Protein AF-A0A392MAH6-F1 (afdb_monomer_lite)

Organism: NCBI:txid97028

Structure (mmCIF, N/CA/C/O backbone):
data_AF-A0A392MAH6-F1
#
_entry.id   AF-A0A392MAH6-F1
#
loop_
_atom_site.group_PDB
_atom_site.id
_atom_site.type_symbol
_atom_site.label_atom_id
_atom_site.label_alt_id
_atom_site.label_comp_id
_atom_site.label_asym_id
_atom_site.label_entity_id
_atom_site.label_seq_id
_atom_site.pdbx_PDB_ins_code
_atom_site.Cartn_x
_atom_site.Cartn_y
_atom_site.Cartn_z
_atom_site.occupancy
_atom_site.B_iso_or_equiv
_atom_site.auth_seq_id
_atom_site.auth_comp_id
_atom_site.auth_asym_id
_atom_site.auth_atom_id
_atom_site.pdbx_PDB_model_num
ATOM 1 N N . MET A 1 1 ? 13.964 12.219 -2.377 1.00 63.81 1 MET A N 1
ATOM 2 C CA . MET A 1 1 ? 13.001 13.227 -1.872 1.00 63.81 1 MET A CA 1
ATOM 3 C C . MET A 1 1 ? 11.720 13.272 -2.703 1.00 63.81 1 MET A C 1
ATOM 5 O O . MET A 1 1 ? 10.674 13.044 -2.116 1.00 63.81 1 MET A O 1
ATOM 9 N N . GLY A 1 2 ? 11.777 13.454 -4.035 1.00 80.94 2 GLY A N 1
ATOM 10 C CA . GLY A 1 2 ? 10.576 13.506 -4.897 1.00 80.94 2 GLY A CA 1
ATOM 11 C C . GLY A 1 2 ? 9.591 12.342 -4.707 1.00 80.94 2 GLY A C 1
ATOM 12 O O . GLY A 1 2 ? 8.434 12.576 -4.390 1.00 80.94 2 GLY A O 1
ATOM 13 N N . ASN A 1 3 ? 10.062 11.089 -4.767 1.00 84.75 3 ASN A N 1
ATOM 14 C CA . ASN A 1 3 ? 9.195 9.911 -4.584 1.00 84.75 3 ASN A CA 1
ATOM 15 C C . ASN A 1 3 ? 8.489 9.866 -3.217 1.00 84.75 3 ASN A C 1
ATOM 17 O O . ASN A 1 3 ? 7.319 9.503 -3.152 1.00 84.75 3 ASN A O 1
ATOM 21 N N . ALA A 1 4 ? 9.186 10.238 -2.138 1.00 91.25 4 ALA A N 1
ATOM 22 C CA . ALA A 1 4 ? 8.624 10.237 -0.788 1.00 91.25 4 ALA A CA 1
ATOM 23 C C . ALA A 1 4 ? 7.526 11.297 -0.636 1.00 91.25 4 ALA A C 1
ATOM 25 O O . ALA A 1 4 ? 6.449 11.000 -0.126 1.00 91.25 4 ALA A O 1
ATOM 26 N N . ALA A 1 5 ? 7.786 12.510 -1.136 1.00 93.62 5 ALA A N 1
ATOM 27 C CA . ALA A 1 5 ? 6.816 13.596 -1.125 1.00 93.62 5 ALA A CA 1
ATOM 28 C C . ALA A 1 5 ? 5.584 13.248 -1.968 1.00 93.62 5 ALA A C 1
ATOM 30 O O . ALA A 1 5 ? 4.469 13.321 -1.464 1.00 93.62 5 ALA A O 1
ATOM 31 N N . CYS A 1 6 ? 5.770 12.793 -3.213 1.00 92.69 6 CYS A N 1
ATOM 32 C CA . CYS A 1 6 ? 4.658 12.407 -4.079 1.00 92.69 6 CYS A CA 1
ATOM 33 C C . CYS A 1 6 ? 3.799 11.307 -3.447 1.00 92.69 6 CYS A C 1
ATOM 35 O O . CYS A 1 6 ? 2.581 11.443 -3.417 1.00 92.69 6 CYS A O 1
ATOM 37 N N . ALA A 1 7 ? 4.408 10.248 -2.908 1.00 92.69 7 ALA A N 1
ATOM 38 C CA . ALA A 1 7 ? 3.664 9.150 -2.300 1.00 92.69 7 ALA A CA 1
ATOM 39 C C . ALA A 1 7 ? 2.887 9.589 -1.050 1.00 92.69 7 ALA A C 1
ATOM 41 O O . ALA A 1 7 ? 1.685 9.344 -0.967 1.00 92.69 7 ALA A O 1
ATOM 42 N N . GLY A 1 8 ? 3.541 10.274 -0.106 1.00 94.56 8 GLY A N 1
ATOM 43 C CA . GLY A 1 8 ? 2.887 10.715 1.127 1.00 94.56 8 GLY A CA 1
ATOM 44 C C . GLY A 1 8 ? 1.789 11.752 0.893 1.00 94.56 8 GLY A C 1
ATOM 45 O O . GLY A 1 8 ? 0.692 11.614 1.432 1.00 94.56 8 GLY A O 1
ATOM 46 N N . LEU A 1 9 ? 2.041 12.745 0.029 1.00 96.12 9 LEU A N 1
ATOM 47 C CA . LEU A 1 9 ? 1.034 13.745 -0.341 1.00 96.12 9 LEU A CA 1
ATOM 48 C C . LEU A 1 9 ? -0.147 13.109 -1.084 1.00 96.12 9 LEU A C 1
ATOM 50 O O . LEU A 1 9 ? -1.290 13.450 -0.803 1.00 96.12 9 LEU A O 1
ATOM 54 N N . THR A 1 10 ? 0.107 12.152 -1.985 1.00 95.00 10 THR A N 1
ATOM 55 C CA . THR A 1 10 ? -0.970 11.435 -2.688 1.00 95.00 10 THR A CA 1
ATOM 56 C C . THR A 1 10 ? -1.849 10.674 -1.703 1.00 95.00 10 THR A C 1
ATOM 58 O O . THR A 1 10 ? -3.067 10.803 -1.760 1.00 95.00 10 THR A O 1
ATOM 61 N 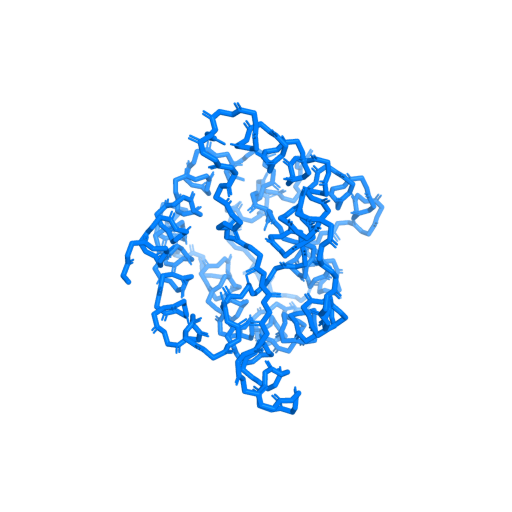N . VAL A 1 11 ? -1.256 9.923 -0.769 1.00 93.69 11 VAL A N 1
ATOM 62 C CA . VAL A 1 11 ? -2.024 9.194 0.253 1.00 93.69 11 VAL A CA 1
ATOM 63 C C . VAL A 1 11 ? -2.865 10.156 1.091 1.00 93.69 11 VAL A C 1
ATOM 65 O O . VAL A 1 11 ? -4.060 9.923 1.249 1.00 93.69 11 VAL A O 1
ATOM 68 N N . MET A 1 12 ? -2.281 11.268 1.550 1.00 93.44 12 MET A N 1
ATOM 69 C CA . MET A 1 12 ? -3.019 12.303 2.278 1.00 93.44 12 MET A CA 1
ATOM 70 C C . MET A 1 12 ? -4.209 12.827 1.469 1.00 93.44 12 MET A C 1
ATOM 72 O O . MET A 1 12 ? -5.329 12.829 1.970 1.00 93.44 12 MET A O 1
ATOM 76 N N . PHE A 1 13 ? -3.999 13.238 0.215 1.00 93.62 13 PHE A N 1
ATOM 77 C CA . PHE A 1 13 ? -5.071 13.800 -0.608 1.00 93.62 13 PHE A CA 1
ATOM 78 C C . PHE A 1 13 ? -6.186 12.798 -0.889 1.00 93.62 13 PHE A C 1
ATOM 80 O O . PHE A 1 13 ? -7.355 13.171 -0.826 1.00 93.62 13 PHE A O 1
ATOM 87 N N . ILE 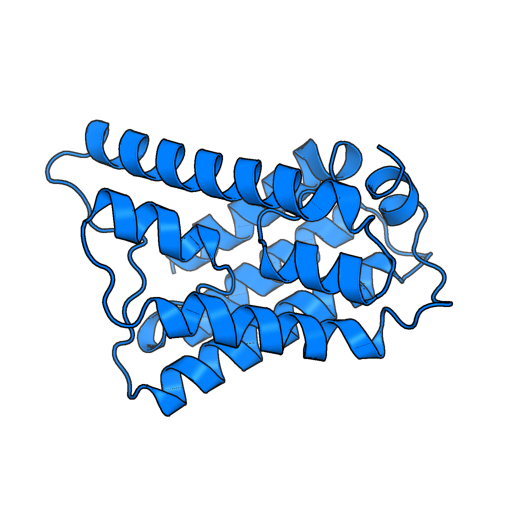A 1 14 ? -5.860 11.530 -1.152 1.00 91.81 14 ILE A N 1
ATOM 88 C CA . ILE A 1 14 ? -6.885 10.512 -1.391 1.00 91.81 14 ILE A CA 1
ATOM 89 C C . ILE A 1 14 ? -7.679 10.223 -0.112 1.00 91.81 14 ILE A C 1
ATOM 91 O O . ILE A 1 14 ? -8.904 10.161 -0.180 1.00 91.81 14 ILE A O 1
ATOM 95 N N . ILE A 1 15 ? -7.032 10.120 1.054 1.00 88.88 15 ILE A N 1
ATOM 96 C CA . ILE A 1 15 ? -7.748 9.931 2.327 1.00 88.88 15 ILE A CA 1
ATOM 97 C C . ILE A 1 15 ? -8.671 11.122 2.607 1.00 88.88 15 ILE A C 1
ATOM 99 O O . ILE A 1 15 ? -9.841 10.922 2.921 1.00 88.88 15 ILE A O 1
ATOM 103 N N . LEU A 1 16 ? -8.186 12.353 2.435 1.00 88.88 16 LEU A N 1
ATOM 104 C CA . LEU A 1 16 ? -9.002 13.555 2.632 1.00 88.88 16 LEU A CA 1
ATOM 105 C C . LEU A 1 16 ? -10.167 13.651 1.635 1.00 88.88 16 LEU A C 1
ATOM 107 O O . LEU A 1 16 ? -11.221 14.175 1.976 1.00 88.88 16 LEU A O 1
ATOM 111 N N . SER A 1 17 ? -9.997 13.129 0.417 1.00 89.19 17 SER A N 1
ATOM 112 C CA . SER A 1 17 ? -11.005 13.239 -0.646 1.00 89.19 17 SER A CA 1
ATOM 113 C C . SER A 1 17 ? -12.064 12.140 -0.594 1.00 89.19 17 SER A C 1
ATOM 115 O O . SER A 1 17 ? -13.245 12.431 -0.730 1.00 89.19 17 SER A O 1
ATOM 117 N N . ILE A 1 18 ? -11.658 10.876 -0.436 1.00 86.75 18 ILE A N 1
ATOM 118 C CA . ILE A 1 18 ? -12.550 9.705 -0.557 1.00 86.75 18 ILE A CA 1
ATOM 119 C C . ILE A 1 18 ? -12.517 8.784 0.668 1.00 86.75 18 ILE A C 1
ATOM 121 O O . ILE A 1 18 ? -13.092 7.693 0.632 1.00 86.75 18 ILE A O 1
ATOM 125 N N . GLY A 1 19 ? -11.860 9.206 1.755 1.00 84.31 19 GLY A N 1
ATOM 126 C CA . GLY A 1 19 ? -11.851 8.479 3.024 1.00 84.31 19 GLY A CA 1
ATOM 127 C C . GLY A 1 19 ? -13.266 8.213 3.523 1.00 84.31 19 GLY A C 1
ATOM 128 O O . GLY A 1 19 ? -13.599 7.067 3.772 1.00 84.31 19 GLY A O 1
ATOM 129 N N . HIS A 1 20 ? -14.133 9.225 3.520 1.00 79.88 20 HIS A N 1
ATOM 130 C CA . HIS A 1 20 ? -15.538 9.108 3.933 1.00 79.88 20 HIS A CA 1
ATOM 131 C C . HIS A 1 20 ? -16.411 8.200 3.041 1.00 79.88 20 HIS A C 1
ATOM 133 O O . HIS A 1 20 ? -17.532 7.895 3.418 1.00 79.88 20 HIS A O 1
ATOM 139 N N . ILE A 1 21 ? -15.936 7.808 1.850 1.00 85.50 21 ILE A N 1
ATOM 140 C CA . ILE A 1 21 ? -16.698 6.966 0.907 1.00 85.50 21 ILE A CA 1
ATOM 141 C C . ILE A 1 21 ? -16.376 5.481 1.097 1.00 85.50 21 ILE A C 1
ATOM 143 O O . ILE A 1 21 ? -17.213 4.633 0.829 1.00 85.50 21 ILE A O 1
ATOM 147 N N . SER A 1 22 ? -15.128 5.153 1.442 1.00 83.38 22 SER A N 1
ATOM 148 C CA . SER A 1 22 ? -14.631 3.767 1.361 1.00 83.38 22 SER A CA 1
ATOM 149 C C . SER A 1 22 ? -13.632 3.383 2.447 1.00 83.38 22 SER A C 1
ATOM 151 O O . SER A 1 22 ? -13.068 2.291 2.399 1.00 83.38 22 SER A O 1
ATOM 153 N N . GLY A 1 23 ? -13.261 4.314 3.323 1.00 83.25 23 GLY A N 1
ATOM 154 C CA . GLY A 1 23 ? -12.099 4.188 4.201 1.00 83.25 23 GLY A CA 1
ATOM 155 C C . GLY A 1 23 ? -10.758 4.459 3.562 1.00 83.25 23 GLY A C 1
ATOM 156 O O . GLY A 1 23 ? -9.765 4.555 4.279 1.00 83.25 23 GLY A O 1
ATOM 157 N N . ALA A 1 24 ? -10.710 4.575 2.232 1.00 88.62 24 ALA A N 1
ATOM 158 C CA . ALA A 1 24 ? -9.485 4.793 1.476 1.00 88.62 24 ALA A CA 1
ATOM 159 C C . ALA A 1 24 ? -8.335 3.871 1.936 1.00 88.62 24 ALA A C 1
ATOM 161 O O . ALA A 1 24 ? -7.203 4.327 2.106 1.00 88.62 24 ALA A O 1
ATOM 162 N N . HIS A 1 25 ? -8.599 2.563 2.115 1.00 92.19 25 HIS A N 1
ATOM 163 C CA . HIS A 1 25 ? -7.559 1.633 2.578 1.00 92.19 25 HIS A CA 1
ATOM 164 C C . HIS A 1 25 ? -6.367 1.611 1.618 1.00 92.19 25 HIS A C 1
ATOM 166 O O . HIS A 1 25 ? -5.222 1.555 2.059 1.00 92.19 25 HIS A O 1
ATOM 172 N N . LEU A 1 26 ? -6.645 1.624 0.303 1.00 91.12 26 LEU A N 1
ATOM 173 C CA . LEU A 1 26 ? -5.667 1.697 -0.801 1.00 91.12 26 LEU A CA 1
ATOM 174 C C . LEU A 1 26 ? -4.509 0.679 -0.723 1.00 91.12 26 LEU A C 1
ATOM 176 O O . LEU A 1 26 ? -3.501 0.820 -1.414 1.00 91.12 26 LEU A O 1
ATOM 180 N N . ASN A 1 27 ? -4.631 -0.335 0.129 1.00 96.94 27 ASN A N 1
ATOM 181 C CA . ASN A 1 27 ? -3.568 -1.236 0.538 1.00 96.94 27 ASN A CA 1
ATOM 182 C C . ASN A 1 27 ? -4.189 -2.543 1.077 1.00 96.94 27 ASN A C 1
ATOM 184 O O . ASN A 1 27 ? -4.921 -2.508 2.079 1.00 96.94 27 ASN A O 1
ATOM 188 N N . PRO A 1 28 ? -3.885 -3.704 0.464 1.00 98.00 28 PRO A N 1
ATOM 189 C CA . PRO A 1 28 ? -4.381 -4.991 0.934 1.00 98.00 28 PRO A CA 1
ATOM 190 C C . PRO A 1 28 ? -3.956 -5.318 2.359 1.00 98.00 28 PRO A C 1
ATOM 192 O O . PRO A 1 28 ? -4.757 -5.855 3.111 1.00 98.00 28 PRO A O 1
ATOM 195 N N . SER A 1 29 ? -2.734 -4.958 2.763 1.00 97.94 29 SER A N 1
ATOM 196 C CA . SER A 1 29 ? -2.247 -5.201 4.125 1.00 97.94 29 SER A CA 1
ATOM 197 C C . SER A 1 29 ? -3.068 -4.436 5.161 1.00 97.94 29 SER A C 1
ATOM 199 O O . SER A 1 29 ? -3.390 -4.994 6.205 1.00 97.94 29 SER A O 1
ATOM 201 N N . LEU A 1 30 ? -3.468 -3.194 4.848 1.00 95.44 30 LEU A N 1
ATOM 202 C CA . LEU A 1 30 ? -4.414 -2.424 5.666 1.00 95.44 30 LEU A CA 1
ATOM 203 C C . LEU A 1 30 ? -5.759 -3.144 5.731 1.00 95.44 30 LEU A C 1
ATOM 205 O O . LEU A 1 30 ? -6.254 -3.443 6.807 1.00 95.44 30 LEU A O 1
ATOM 209 N N . THR A 1 31 ? -6.311 -3.478 4.564 1.00 95.81 31 THR A N 1
ATOM 210 C CA . THR A 1 31 ? -7.641 -4.094 4.436 1.00 95.81 31 THR A CA 1
ATOM 211 C C . THR A 1 31 ? -7.728 -5.400 5.231 1.00 95.81 31 THR A C 1
ATOM 213 O O . THR A 1 31 ? -8.690 -5.627 5.962 1.00 95.81 31 THR A O 1
ATOM 216 N N . ILE A 1 32 ? -6.690 -6.235 5.138 1.00 96.81 32 ILE A N 1
ATOM 217 C CA . ILE A 1 32 ? -6.564 -7.490 5.883 1.00 96.81 32 ILE A CA 1
ATOM 218 C C . ILE A 1 32 ? -6.434 -7.224 7.383 1.00 96.81 32 ILE A C 1
ATOM 220 O O . ILE A 1 32 ? -7.081 -7.913 8.165 1.00 96.81 32 ILE A O 1
ATOM 224 N N . ALA A 1 33 ? -5.629 -6.242 7.802 1.00 94.31 33 ALA A N 1
ATOM 225 C CA . ALA A 1 33 ? -5.474 -5.922 9.217 1.00 94.31 33 ALA A CA 1
ATOM 226 C C . ALA A 1 33 ? -6.793 -5.435 9.837 1.00 94.31 33 ALA A C 1
ATOM 228 O O . ALA A 1 33 ? -7.221 -5.976 10.855 1.00 94.31 33 ALA A O 1
ATOM 229 N N . PHE A 1 34 ? -7.495 -4.506 9.186 1.00 91.62 34 PHE A N 1
ATOM 230 C CA . PHE A 1 34 ? -8.815 -4.053 9.631 1.00 91.62 34 PHE A CA 1
ATOM 231 C C . PHE A 1 34 ? -9.817 -5.214 9.724 1.00 91.62 34 PHE A C 1
ATOM 233 O O . PHE A 1 34 ? -10.528 -5.331 10.723 1.00 91.62 34 PHE A O 1
ATOM 240 N N . ALA A 1 35 ? -9.824 -6.129 8.750 1.00 93.06 35 ALA A N 1
ATOM 241 C CA . ALA A 1 35 ? -10.691 -7.305 8.797 1.00 93.06 35 ALA A CA 1
ATOM 242 C C . ALA A 1 35 ? -10.314 -8.292 9.917 1.00 93.06 35 ALA A C 1
ATOM 244 O O . ALA A 1 35 ? -11.186 -8.807 10.622 1.00 93.06 35 ALA A O 1
ATOM 245 N N . ALA A 1 36 ? -9.017 -8.526 10.137 1.00 93.69 36 ALA A N 1
ATOM 246 C CA . ALA A 1 36 ? -8.512 -9.400 11.197 1.00 93.69 36 ALA A CA 1
ATOM 247 C C . ALA A 1 36 ? -8.917 -8.922 12.596 1.00 93.69 36 ALA A C 1
ATOM 249 O O . ALA A 1 36 ? -9.241 -9.743 13.455 1.00 93.69 36 ALA A O 1
ATOM 250 N N . PHE A 1 37 ? -8.980 -7.606 12.795 1.00 89.56 37 PHE A N 1
ATOM 251 C CA . PHE A 1 37 ? -9.416 -6.987 14.044 1.00 89.56 37 PHE A CA 1
ATOM 252 C C . PHE A 1 37 ? -10.917 -6.650 14.086 1.00 89.56 37 PHE A C 1
ATOM 254 O O . PHE A 1 37 ? -11.366 -5.984 15.009 1.00 89.56 37 PHE A O 1
ATOM 261 N N . ARG A 1 38 ? -11.716 -7.173 13.140 1.00 87.62 38 ARG A N 1
ATOM 262 C CA . ARG A 1 38 ? -13.187 -7.014 13.060 1.00 87.62 38 ARG A CA 1
ATOM 263 C C . ARG A 1 38 ? -13.678 -5.583 12.824 1.00 87.62 38 ARG A C 1
ATOM 265 O O . ARG A 1 38 ? -14.844 -5.289 13.058 1.00 87.62 38 ARG A O 1
ATOM 272 N N . HIS A 1 39 ? -12.817 -4.737 12.279 1.00 84.69 39 HIS A N 1
ATOM 273 C CA . HIS A 1 39 ? -13.147 -3.389 11.827 1.00 84.69 39 HIS A CA 1
ATO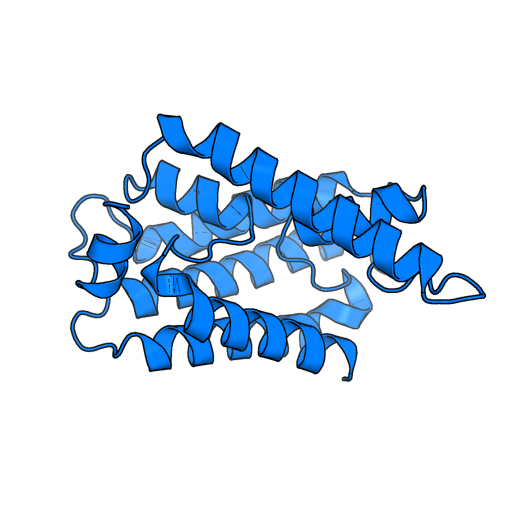M 274 C C . HIS A 1 39 ? -13.347 -3.322 10.304 1.00 84.69 39 HIS A C 1
ATOM 276 O O . HIS A 1 39 ? -13.350 -2.242 9.741 1.00 84.69 39 HIS A O 1
ATOM 282 N N . PHE A 1 40 ? -13.475 -4.456 9.608 1.00 88.88 40 PHE A N 1
ATOM 283 C CA . PHE A 1 40 ? -13.912 -4.502 8.210 1.00 88.88 40 PHE A CA 1
ATOM 284 C C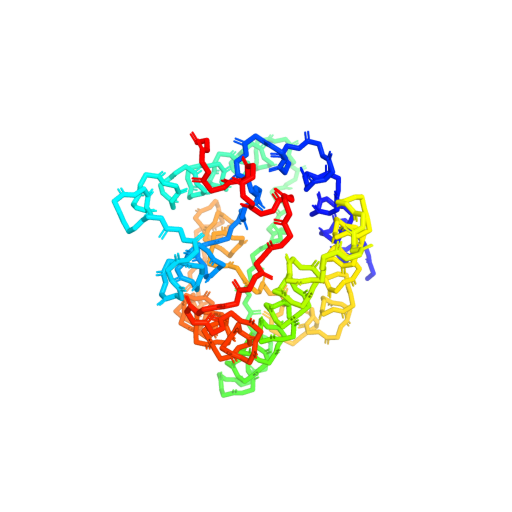 . PHE A 1 40 ? -14.511 -5.884 7.887 1.00 88.88 40 PHE A C 1
ATOM 286 O O . PHE A 1 40 ? -13.922 -6.900 8.273 1.00 88.88 40 PHE A O 1
ATOM 293 N N . PRO A 1 41 ? -15.665 -5.990 7.202 1.00 91.25 41 PRO A N 1
ATOM 294 C CA . PRO A 1 41 ? -16.278 -7.285 6.921 1.00 91.25 41 PRO A CA 1
ATOM 295 C C . PRO A 1 41 ? -15.407 -8.144 5.998 1.00 91.25 41 PRO A C 1
ATOM 297 O O . PRO A 1 41 ? -15.093 -7.758 4.872 1.00 91.25 41 PRO A O 1
ATOM 300 N N . TRP A 1 42 ? -15.085 -9.370 6.424 1.00 94.94 42 TRP A N 1
ATOM 301 C CA . TRP A 1 42 ? -14.312 -10.320 5.610 1.00 94.94 42 TRP A CA 1
ATOM 302 C C . TRP A 1 42 ? -14.940 -10.610 4.242 1.00 94.94 42 TRP A C 1
ATOM 304 O O . TRP A 1 42 ? -14.217 -10.870 3.285 1.00 94.94 42 TRP A O 1
ATOM 314 N N . ALA A 1 43 ? -16.268 -10.514 4.126 1.00 94.88 43 ALA A N 1
ATOM 315 C CA . ALA A 1 43 ? -16.981 -10.683 2.862 1.00 94.88 43 ALA A CA 1
ATOM 316 C C . ALA A 1 43 ? -16.622 -9.610 1.814 1.00 94.88 43 ALA A C 1
ATOM 318 O O . ALA A 1 43 ? -16.638 -9.899 0.620 1.00 94.88 43 ALA A O 1
ATOM 319 N N . HIS A 1 44 ? -16.265 -8.393 2.242 1.00 94.44 44 HIS A N 1
ATOM 320 C CA . HIS A 1 44 ? -15.914 -7.288 1.343 1.00 94.44 44 HIS A CA 1
ATOM 321 C C . HIS A 1 44 ? -14.432 -7.299 0.945 1.00 94.44 44 HIS A C 1
ATOM 323 O O . HIS A 1 44 ? -14.069 -6.752 -0.097 1.00 94.44 44 HIS A O 1
ATOM 329 N N . VAL A 1 45 ? -13.568 -7.958 1.730 1.00 96.00 45 VAL A N 1
ATOM 330 C CA . VAL A 1 45 ? -12.109 -7.993 1.516 1.00 96.00 45 VAL A CA 1
ATOM 331 C C . VAL A 1 45 ? -11.717 -8.411 0.091 1.00 96.00 45 VAL A C 1
ATOM 333 O O . VAL A 1 45 ? -10.911 -7.696 -0.510 1.00 96.00 45 VAL A O 1
ATOM 336 N N . PRO A 1 46 ? -12.267 -9.492 -0.507 1.00 97.25 46 PRO A N 1
ATOM 337 C CA . PRO A 1 46 ? -11.863 -9.906 -1.850 1.00 97.25 46 PRO A CA 1
ATOM 338 C C . PRO A 1 46 ? -12.172 -8.854 -2.919 1.00 97.25 46 PRO A C 1
ATOM 340 O O . PRO A 1 46 ? -11.311 -8.552 -3.744 1.00 97.25 46 PRO A O 1
ATOM 343 N N . ALA A 1 47 ? -13.370 -8.261 -2.886 1.00 96.44 47 ALA A N 1
ATOM 344 C CA . ALA A 1 47 ? -13.776 -7.235 -3.846 1.00 96.44 47 ALA A CA 1
ATOM 345 C C . ALA A 1 47 ? -12.947 -5.952 -3.682 1.00 96.44 47 ALA A C 1
ATOM 347 O O . ALA A 1 47 ? -12.499 -5.368 -4.669 1.00 96.44 47 ALA A O 1
ATOM 348 N N . TYR A 1 48 ? -12.671 -5.559 -2.436 1.00 95.44 48 TYR A N 1
ATOM 349 C CA . TYR A 1 48 ? -11.873 -4.376 -2.129 1.00 95.44 48 TYR A CA 1
ATOM 350 C C . TYR A 1 48 ? -10.415 -4.537 -2.596 1.00 95.44 48 TYR A C 1
ATOM 352 O O . TYR A 1 48 ? -9.862 -3.646 -3.245 1.00 95.44 48 TYR A O 1
ATOM 360 N N . ILE A 1 49 ? -9.794 -5.695 -2.340 1.00 97.75 49 ILE A N 1
ATOM 361 C CA . ILE A 1 49 ? -8.437 -6.002 -2.822 1.00 97.75 49 ILE A CA 1
ATOM 362 C C . ILE A 1 49 ? -8.410 -6.099 -4.351 1.00 97.75 49 ILE A C 1
ATOM 364 O O . ILE A 1 49 ? -7.474 -5.594 -4.970 1.00 97.75 49 ILE A O 1
ATOM 368 N N . ALA A 1 50 ? -9.429 -6.691 -4.981 1.00 97.75 50 ALA A N 1
ATOM 369 C CA . ALA A 1 50 ? -9.520 -6.740 -6.439 1.00 97.75 50 ALA A CA 1
ATOM 370 C C . ALA A 1 50 ? -9.545 -5.328 -7.044 1.00 97.75 50 ALA A C 1
ATOM 372 O O . ALA A 1 50 ? -8.765 -5.043 -7.952 1.00 97.75 50 ALA A O 1
ATOM 373 N N . ALA A 1 51 ? -10.347 -4.416 -6.485 1.00 96.94 51 ALA A N 1
ATOM 374 C CA . ALA A 1 51 ? -10.379 -3.019 -6.911 1.00 96.94 51 ALA A CA 1
ATOM 375 C C . ALA A 1 51 ? -9.011 -2.328 -6.746 1.00 96.94 51 ALA A C 1
ATOM 377 O O . ALA A 1 51 ? -8.543 -1.657 -7.667 1.00 96.94 51 ALA A O 1
ATOM 378 N N . GLN A 1 52 ? -8.328 -2.542 -5.615 1.00 97.69 52 GLN A N 1
ATOM 379 C CA . GLN A 1 52 ? -6.979 -2.013 -5.367 1.00 97.69 52 GLN A CA 1
ATOM 380 C C . GLN A 1 52 ? -5.945 -2.532 -6.383 1.00 97.69 52 GLN A C 1
ATOM 382 O O . GLN A 1 52 ? -5.129 -1.759 -6.893 1.00 97.69 52 GLN A O 1
ATOM 387 N N . VAL A 1 53 ? -5.974 -3.833 -6.689 1.00 98.19 53 VAL A N 1
ATOM 388 C CA . VAL A 1 53 ? -5.082 -4.468 -7.672 1.00 98.19 53 VAL A CA 1
ATOM 389 C C . VAL A 1 53 ? -5.338 -3.895 -9.064 1.00 98.19 53 VAL A C 1
ATOM 391 O O . VAL A 1 53 ? -4.395 -3.449 -9.722 1.00 98.19 53 VAL A O 1
ATOM 394 N N . SER A 1 54 ? -6.601 -3.865 -9.497 1.00 97.81 54 SER A N 1
ATOM 395 C CA . SER A 1 54 ? -6.994 -3.337 -10.804 1.00 97.81 54 SER A CA 1
ATOM 396 C C . SER A 1 54 ? -6.592 -1.874 -10.966 1.00 97.81 54 SER A C 1
ATOM 398 O O . SER A 1 54 ? -5.961 -1.530 -11.964 1.00 97.81 54 SER A O 1
ATOM 400 N N . ALA A 1 55 ? -6.865 -1.027 -9.968 1.00 97.12 55 ALA A N 1
ATOM 401 C CA . ALA A 1 55 ? -6.494 0.385 -10.001 1.00 97.12 55 ALA A CA 1
ATOM 402 C C . ALA A 1 55 ? -4.976 0.581 -10.135 1.00 97.12 55 ALA A C 1
ATOM 404 O O . ALA A 1 55 ? -4.529 1.376 -10.963 1.00 97.12 55 ALA A O 1
ATOM 405 N N . SER A 1 56 ? -4.179 -0.180 -9.376 1.00 96.62 56 SER A N 1
ATOM 406 C CA . SER A 1 56 ? -2.717 -0.104 -9.446 1.00 96.62 56 SER A CA 1
ATOM 407 C C . SER A 1 56 ? -2.177 -0.510 -10.822 1.00 96.62 56 SER A C 1
ATOM 409 O O . SER A 1 56 ? -1.372 0.210 -11.415 1.00 96.62 56 SER A O 1
ATOM 411 N N . ILE A 1 57 ? -2.660 -1.626 -11.379 1.00 96.62 57 ILE A N 1
ATOM 412 C CA . ILE A 1 57 ? -2.250 -2.090 -12.712 1.00 96.62 57 ILE A CA 1
ATOM 413 C C . ILE A 1 57 ? -2.635 -1.056 -13.777 1.00 96.62 57 ILE A C 1
ATOM 415 O O . ILE A 1 57 ? -1.782 -0.659 -14.574 1.00 96.62 57 ILE A O 1
ATOM 419 N N . CYS A 1 58 ? -3.881 -0.575 -13.771 1.00 97.19 58 CYS A N 1
ATOM 420 C CA . CYS A 1 58 ? -4.350 0.440 -14.714 1.00 97.19 58 CYS A CA 1
ATOM 421 C C . CYS A 1 58 ? -3.505 1.720 -14.646 1.00 97.19 58 CYS A C 1
ATOM 423 O O . CYS A 1 58 ? -3.068 2.210 -15.687 1.00 97.19 58 CYS A O 1
ATOM 425 N N . ALA A 1 59 ? -3.214 2.229 -13.444 1.00 94.44 59 ALA A N 1
ATOM 426 C CA . ALA A 1 59 ? -2.389 3.422 -13.263 1.00 94.44 59 ALA A CA 1
ATOM 427 C C . ALA A 1 59 ? -0.966 3.233 -13.815 1.00 94.44 59 ALA A C 1
ATOM 429 O O . ALA A 1 59 ? -0.443 4.105 -14.510 1.00 94.44 59 ALA A O 1
ATOM 430 N N . CYS A 1 60 ? -0.339 2.081 -13.569 1.00 94.19 60 CYS A N 1
ATOM 431 C CA . CYS A 1 60 ? 1.018 1.818 -14.045 1.00 94.19 60 CYS A CA 1
ATOM 432 C C . CYS A 1 60 ? 1.100 1.633 -15.565 1.00 94.19 60 CYS A C 1
ATOM 434 O O . CYS A 1 60 ? 2.057 2.109 -16.178 1.00 94.19 60 CYS A O 1
ATOM 436 N N . TYR A 1 61 ? 0.103 1.005 -16.196 1.00 93.94 61 TYR A N 1
ATOM 437 C CA . TYR A 1 61 ? 0.033 0.954 -17.660 1.00 93.94 61 TYR A CA 1
ATOM 438 C C . TYR A 1 61 ? -0.267 2.323 -18.274 1.00 93.94 61 TYR A C 1
ATOM 440 O O . TYR A 1 61 ? 0.331 2.659 -19.293 1.00 93.94 61 TYR A O 1
ATOM 448 N N . ALA A 1 62 ? -1.115 3.141 -17.642 1.00 94.38 62 ALA A N 1
ATOM 449 C CA . ALA A 1 62 ? -1.343 4.514 -18.082 1.00 94.38 62 ALA A CA 1
ATOM 450 C C . ALA A 1 62 ? -0.035 5.323 -18.065 1.00 94.38 62 ALA A C 1
ATOM 452 O O . ALA A 1 62 ? 0.326 5.925 -19.074 1.00 94.38 62 ALA A O 1
ATOM 453 N N . LEU A 1 63 ? 0.741 5.256 -16.976 1.00 91.56 63 LEU A N 1
ATOM 454 C CA . LEU A 1 63 ? 2.063 5.893 -16.905 1.00 91.56 63 LEU A CA 1
ATOM 455 C C . LEU A 1 63 ? 3.029 5.358 -17.969 1.00 91.56 63 LEU A C 1
ATOM 457 O O . LEU A 1 63 ? 3.778 6.135 -18.560 1.00 91.56 63 LEU A O 1
ATOM 461 N N . LYS A 1 64 ? 2.993 4.050 -18.251 1.00 90.06 64 LYS A N 1
ATOM 462 C CA . LYS A 1 64 ? 3.818 3.429 -19.294 1.00 90.06 64 LYS A CA 1
ATOM 463 C C . LYS A 1 64 ? 3.506 3.939 -20.702 1.00 90.06 64 LYS A C 1
ATOM 465 O O . LYS A 1 64 ? 4.411 3.975 -21.528 1.00 90.06 64 LYS A O 1
ATOM 470 N N . VAL A 1 65 ? 2.256 4.318 -20.966 1.00 91.81 65 VAL A N 1
ATOM 471 C CA . VAL A 1 65 ? 1.834 4.940 -22.231 1.00 91.81 65 VAL A CA 1
ATOM 472 C C . VAL A 1 65 ? 2.182 6.430 -22.269 1.00 91.81 65 VAL A C 1
ATOM 474 O O . VAL A 1 65 ? 2.554 6.945 -23.315 1.00 91.81 65 VAL A O 1
ATOM 477 N N . VAL A 1 66 ? 2.066 7.136 -21.143 1.00 93.38 66 VAL A N 1
ATOM 478 C CA . VAL A 1 66 ? 2.326 8.585 -21.081 1.00 93.38 66 VAL A CA 1
ATOM 479 C C . VAL A 1 66 ? 3.817 8.912 -21.223 1.00 93.38 66 VAL A C 1
ATOM 481 O O . VAL A 1 66 ? 4.166 9.898 -21.870 1.00 93.38 66 VAL A O 1
ATOM 484 N N . TYR A 1 67 ? 4.706 8.111 -20.629 1.00 88.50 67 TYR A N 1
ATOM 485 C CA . TYR A 1 67 ? 6.141 8.406 -20.586 1.00 88.50 67 TYR A CA 1
ATOM 486 C C . TYR A 1 67 ? 6.957 7.535 -21.549 1.00 88.50 67 TYR A C 1
ATOM 488 O O . TYR A 1 67 ? 7.018 6.314 -21.403 1.00 88.50 67 TYR A O 1
ATOM 496 N N . HIS A 1 68 ? 7.665 8.190 -22.477 1.00 83.25 68 HIS A N 1
ATOM 497 C CA . HIS A 1 68 ? 8.596 7.564 -23.418 1.00 83.25 68 HIS A CA 1
ATOM 498 C C . HIS A 1 68 ? 9.990 8.228 -23.355 1.00 83.25 68 HIS A C 1
ATOM 500 O O . HIS A 1 68 ? 10.083 9.436 -23.573 1.00 83.25 68 HIS A O 1
ATOM 506 N N . PRO A 1 69 ? 11.081 7.473 -23.097 1.00 82.19 69 PRO A N 1
ATOM 507 C CA . PRO A 1 69 ? 11.110 6.039 -22.794 1.00 82.19 69 PRO A CA 1
ATOM 508 C C . PRO A 1 69 ? 10.397 5.711 -21.474 1.00 82.19 69 PRO A C 1
ATOM 510 O O . PRO A 1 69 ? 10.289 6.567 -20.597 1.00 82.19 69 PRO A O 1
ATOM 513 N N . PHE A 1 70 ? 9.915 4.467 -21.344 1.00 76.75 70 PHE A N 1
ATOM 514 C CA . PHE A 1 70 ? 9.242 4.018 -20.125 1.00 76.75 70 PHE A CA 1
ATOM 515 C C . PHE A 1 70 ? 10.151 4.248 -18.923 1.00 76.75 70 PHE A C 1
ATOM 517 O O . PHE A 1 70 ? 11.232 3.665 -18.807 1.00 76.75 70 PHE A O 1
ATOM 524 N N . LEU A 1 71 ? 9.684 5.092 -18.015 1.00 73.50 71 LEU A N 1
ATOM 525 C CA . LEU A 1 71 ? 10.319 5.266 -16.730 1.00 73.50 71 LEU A CA 1
ATOM 526 C C . LEU A 1 71 ? 9.880 4.074 -15.880 1.00 73.50 71 LEU A C 1
ATOM 528 O O . LEU A 1 71 ? 8.745 4.049 -15.412 1.00 73.50 71 LEU A O 1
ATOM 532 N N . SER A 1 72 ? 10.770 3.107 -15.633 1.00 71.00 72 SER A N 1
ATOM 533 C CA . SER A 1 72 ? 10.565 2.005 -14.666 1.00 71.00 72 SER A CA 1
ATOM 534 C C . SER A 1 72 ? 10.432 2.492 -13.208 1.00 71.00 72 SER A C 1
ATOM 536 O O . SER A 1 72 ? 10.740 1.771 -12.258 1.00 71.00 72 SER A O 1
ATOM 538 N N . GLY A 1 73 ? 10.007 3.742 -13.017 1.00 68.88 73 GLY A N 1
ATOM 539 C CA . GLY A 1 73 ? 9.720 4.352 -11.739 1.00 68.88 73 GLY A CA 1
ATOM 540 C C . GLY A 1 73 ? 8.615 3.587 -11.024 1.00 68.88 73 GLY A C 1
ATOM 541 O O . GLY A 1 73 ? 7.633 3.148 -11.615 1.00 68.88 73 GLY A O 1
ATOM 542 N N . GLY A 1 74 ? 8.804 3.397 -9.723 1.00 79.62 74 GLY A N 1
ATOM 543 C CA . GLY A 1 74 ? 7.846 2.702 -8.872 1.00 79.62 74 GLY A CA 1
ATOM 544 C C . GLY A 1 74 ? 8.072 1.197 -8.744 1.00 79.62 74 GLY A C 1
ATOM 545 O O . GLY A 1 74 ? 7.572 0.638 -7.768 1.00 79.62 74 GLY A O 1
ATOM 546 N N . VAL A 1 75 ? 8.855 0.549 -9.620 1.00 89.12 75 VAL A N 1
ATOM 547 C CA . VAL A 1 75 ? 9.258 -0.853 -9.411 1.00 89.12 75 VAL A CA 1
ATOM 548 C C . VAL A 1 75 ? 10.058 -0.944 -8.116 1.00 89.12 75 VAL A C 1
ATOM 550 O O . VAL A 1 75 ? 11.002 -0.186 -7.900 1.00 89.12 75 VAL A O 1
ATOM 553 N N . THR A 1 76 ? 9.648 -1.850 -7.233 1.00 88.88 76 THR A N 1
ATOM 554 C CA . THR A 1 76 ? 10.269 -2.016 -5.919 1.00 88.88 76 THR A CA 1
ATOM 555 C C . THR A 1 76 ? 11.160 -3.251 -5.941 1.00 88.88 76 THR A C 1
ATOM 557 O O . THR A 1 76 ? 10.661 -4.372 -5.988 1.00 88.88 76 THR A O 1
ATOM 560 N N . VAL A 1 77 ? 12.475 -3.041 -5.962 1.00 92.75 77 VAL A N 1
ATOM 561 C CA . VAL A 1 77 ? 13.481 -4.107 -5.893 1.00 92.75 77 VAL A CA 1
ATOM 562 C C . VAL A 1 77 ? 14.467 -3.733 -4.793 1.00 92.75 77 VAL A C 1
ATOM 564 O O . VAL A 1 77 ? 14.980 -2.612 -4.823 1.00 92.75 77 VAL A O 1
ATOM 567 N N . PRO A 1 78 ? 14.754 -4.635 -3.843 1.00 95.06 78 PRO A N 1
ATOM 568 C CA . PRO A 1 78 ? 15.683 -4.327 -2.771 1.00 95.06 78 PRO A CA 1
ATOM 569 C C . PRO A 1 78 ? 17.108 -4.169 -3.312 1.00 95.06 78 PRO A C 1
ATOM 571 O O . PRO A 1 78 ? 17.543 -4.919 -4.192 1.00 95.06 78 PRO A O 1
ATOM 574 N N . THR A 1 79 ? 17.831 -3.194 -2.766 1.00 95.31 79 THR A N 1
ATOM 575 C CA . THR A 1 79 ? 19.269 -2.968 -3.008 1.00 95.31 79 THR A CA 1
ATOM 576 C C . THR A 1 79 ? 20.145 -3.601 -1.923 1.00 95.31 79 THR A C 1
ATOM 578 O O . THR A 1 79 ? 21.358 -3.702 -2.087 1.00 95.31 79 THR A O 1
ATOM 581 N N . VAL A 1 80 ? 19.518 -4.037 -0.829 1.00 96.38 80 VAL A N 1
ATOM 582 C CA . VAL A 1 80 ? 20.123 -4.693 0.336 1.00 96.38 80 VAL A CA 1
ATOM 583 C C . VAL A 1 80 ? 19.781 -6.185 0.371 1.00 96.38 80 VAL A C 1
ATOM 585 O O . VAL A 1 80 ? 19.064 -6.689 -0.498 1.00 96.38 80 VAL A O 1
ATOM 588 N N . ASP A 1 81 ? 20.293 -6.901 1.374 1.00 96.81 81 ASP A N 1
ATOM 589 C CA . ASP A 1 81 ? 19.985 -8.317 1.563 1.00 96.81 81 ASP A CA 1
ATOM 590 C C . ASP A 1 81 ? 18.477 -8.558 1.811 1.00 96.81 81 ASP A C 1
ATOM 592 O O . ASP A 1 81 ? 17.731 -7.672 2.236 1.00 96.81 81 ASP A O 1
ATOM 596 N N . VAL A 1 82 ? 18.020 -9.781 1.534 1.00 97.38 82 VAL A N 1
ATOM 597 C CA . VAL A 1 82 ? 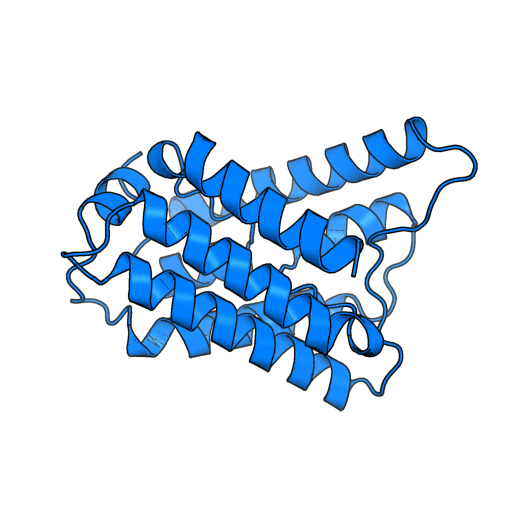16.612 -10.188 1.664 1.00 97.38 82 VAL A CA 1
ATOM 598 C C . VAL A 1 82 ? 16.087 -10.002 3.091 1.00 97.38 82 VAL A C 1
ATOM 600 O O . VAL A 1 82 ? 14.968 -9.517 3.260 1.00 97.38 82 VAL A O 1
ATOM 603 N N . GLY A 1 83 ? 16.874 -10.363 4.106 1.00 97.94 83 GLY A N 1
ATOM 604 C CA . GLY A 1 83 ? 16.520 -10.213 5.515 1.00 97.94 83 GLY A CA 1
ATOM 605 C C . GLY A 1 83 ? 16.368 -8.747 5.912 1.00 97.94 83 GLY A C 1
ATOM 606 O O . GLY A 1 83 ? 15.346 -8.373 6.488 1.00 97.94 83 GLY A O 1
ATOM 607 N N . GLN A 1 84 ? 17.326 -7.896 5.533 1.00 97.75 84 GLN A N 1
ATOM 608 C CA . GLN A 1 84 ? 17.241 -6.447 5.731 1.00 97.75 84 GLN A CA 1
ATOM 609 C C . GLN A 1 84 ? 16.029 -5.829 5.028 1.00 97.75 84 GLN A C 1
ATOM 611 O O . GLN A 1 84 ? 15.318 -5.026 5.637 1.00 97.75 84 GLN A O 1
ATOM 616 N N . ALA A 1 85 ? 15.759 -6.197 3.773 1.00 98.06 85 ALA A N 1
ATOM 617 C CA . ALA A 1 85 ? 14.609 -5.689 3.028 1.00 98.06 85 ALA A CA 1
ATOM 618 C C . ALA A 1 85 ? 13.281 -6.112 3.668 1.00 98.06 85 ALA A C 1
ATOM 620 O O . ALA A 1 85 ? 12.387 -5.282 3.838 1.00 98.06 85 ALA A O 1
ATOM 621 N N . PHE A 1 86 ? 13.173 -7.380 4.074 1.00 98.62 86 PHE A N 1
ATOM 622 C CA . PHE A 1 86 ? 12.002 -7.906 4.767 1.00 98.62 86 PHE A CA 1
ATOM 623 C C . PHE A 1 86 ? 11.769 -7.190 6.098 1.00 98.62 86 PHE A C 1
ATOM 625 O O . PHE A 1 86 ? 10.664 -6.716 6.351 1.00 98.62 86 PHE A O 1
ATOM 632 N N . ALA A 1 87 ? 12.808 -7.064 6.928 1.00 98.50 87 ALA A N 1
ATOM 633 C CA . ALA A 1 87 ? 12.718 -6.368 8.208 1.00 98.50 87 ALA A CA 1
ATOM 634 C C . ALA A 1 87 ? 12.346 -4.891 8.015 1.00 98.50 87 ALA A C 1
ATOM 636 O O . ALA A 1 87 ? 11.493 -4.376 8.735 1.00 98.50 87 ALA A O 1
ATOM 637 N N . THR A 1 88 ? 12.928 -4.231 7.009 1.00 98.44 88 THR A N 1
ATOM 638 C CA . THR A 1 88 ? 12.609 -2.838 6.676 1.00 98.44 88 THR A CA 1
ATOM 639 C C . THR A 1 88 ? 11.131 -2.694 6.329 1.00 98.44 88 THR A C 1
ATOM 641 O O . THR A 1 88 ? 10.452 -1.912 6.985 1.00 98.44 88 THR A O 1
ATOM 644 N N . GLU A 1 89 ? 10.616 -3.472 5.367 1.00 98.50 89 GLU A N 1
ATOM 645 C CA . GLU A 1 89 ? 9.205 -3.429 4.943 1.00 98.50 89 GLU A CA 1
ATOM 646 C C . GLU A 1 89 ? 8.237 -3.794 6.075 1.00 98.50 89 GLU A C 1
ATOM 648 O O . GLU A 1 89 ? 7.189 -3.162 6.218 1.00 98.50 89 GLU A O 1
ATOM 653 N N . PHE A 1 90 ? 8.598 -4.765 6.916 1.00 98.69 90 PHE A N 1
ATOM 654 C CA . PHE A 1 90 ? 7.832 -5.103 8.112 1.00 98.69 90 PHE A CA 1
ATOM 655 C C . PHE A 1 90 ? 7.730 -3.905 9.067 1.00 98.69 90 PHE A C 1
ATOM 657 O O . PHE A 1 90 ? 6.624 -3.513 9.434 1.00 98.69 90 PHE A O 1
ATOM 664 N N . ILE A 1 91 ? 8.861 -3.290 9.436 1.00 98.62 91 ILE A N 1
ATOM 665 C CA . ILE A 1 91 ? 8.921 -2.194 10.418 1.00 98.62 91 ILE A CA 1
ATOM 666 C C . ILE A 1 91 ? 8.179 -0.956 9.914 1.00 98.62 91 ILE A C 1
ATOM 668 O O . ILE A 1 91 ? 7.366 -0.386 10.639 1.00 98.62 91 ILE A O 1
ATOM 672 N N . ILE A 1 92 ? 8.417 -0.534 8.671 1.00 98.38 92 ILE A N 1
ATOM 673 C CA . ILE A 1 92 ? 7.748 0.662 8.142 1.00 98.38 92 ILE A CA 1
ATOM 674 C C . ILE A 1 92 ? 6.238 0.444 7.999 1.00 98.38 92 ILE A C 1
ATOM 676 O O . ILE A 1 92 ? 5.461 1.365 8.245 1.00 98.38 92 ILE A O 1
ATOM 680 N N . THR A 1 93 ? 5.797 -0.777 7.674 1.00 98.50 93 THR A N 1
ATOM 681 C CA . THR A 1 93 ? 4.361 -1.078 7.602 1.00 98.50 93 THR A CA 1
ATOM 682 C C . THR A 1 93 ? 3.743 -1.179 8.990 1.00 98.50 93 THR A C 1
ATOM 684 O O . THR A 1 93 ? 2.638 -0.688 9.194 1.00 98.50 93 THR A O 1
ATOM 687 N N . PHE A 1 94 ? 4.468 -1.728 9.967 1.00 98.19 94 PHE A N 1
ATOM 688 C CA . PHE A 1 94 ? 4.079 -1.676 11.375 1.00 98.19 94 PHE A CA 1
ATOM 689 C C . PHE A 1 94 ? 3.839 -0.236 11.829 1.00 98.19 94 PHE A C 1
ATOM 691 O O . PHE A 1 94 ? 2.774 0.061 12.361 1.00 98.19 94 PHE A O 1
ATOM 698 N N . ILE A 1 95 ? 4.784 0.672 11.563 1.00 97.88 95 ILE A N 1
ATOM 699 C CA . ILE A 1 95 ? 4.660 2.088 11.935 1.00 97.88 95 ILE A CA 1
ATOM 700 C C . ILE A 1 95 ? 3.454 2.722 11.237 1.00 97.88 95 ILE A C 1
ATOM 702 O O . ILE A 1 95 ? 2.677 3.425 11.879 1.00 97.88 95 ILE A O 1
ATOM 706 N N . LEU A 1 96 ? 3.273 2.452 9.939 1.00 96.62 96 LEU A N 1
ATOM 707 C CA . LEU A 1 96 ? 2.124 2.949 9.184 1.00 96.62 96 LEU A CA 1
ATOM 708 C C . LEU A 1 96 ? 0.805 2.516 9.828 1.00 96.62 96 LEU A C 1
ATOM 710 O O . LEU A 1 96 ? -0.048 3.362 1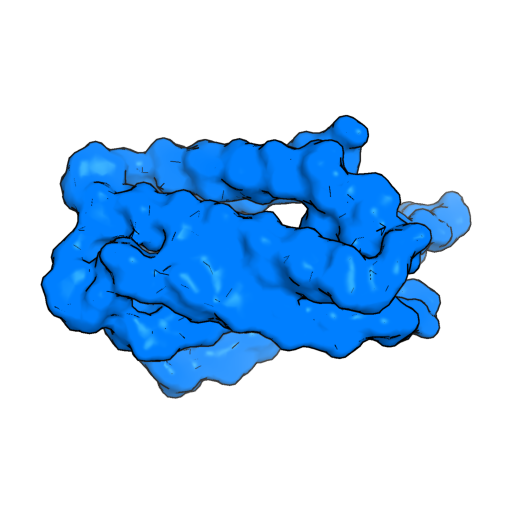0.081 1.00 96.62 96 LEU A O 1
ATOM 714 N N . LEU A 1 97 ? 0.638 1.224 10.120 1.00 94.88 97 LEU A N 1
ATOM 715 C CA . LEU A 1 97 ? -0.606 0.723 10.701 1.00 94.88 97 LEU A CA 1
ATOM 716 C C . LEU A 1 97 ? -0.804 1.139 12.148 1.00 94.88 97 LEU A C 1
ATOM 718 O O . LEU A 1 97 ? -1.934 1.404 12.543 1.00 94.88 97 LEU A O 1
ATOM 722 N N . PHE A 1 98 ? 0.268 1.255 12.922 1.00 93.62 98 PHE A N 1
ATOM 723 C CA . PHE A 1 98 ? 0.185 1.812 14.261 1.00 93.62 98 PHE A CA 1
ATOM 724 C C . PHE A 1 98 ? -0.376 3.238 14.221 1.00 93.62 98 PHE A C 1
ATOM 726 O O . PHE A 1 98 ? -1.322 3.538 14.942 1.00 93.62 98 PHE A O 1
ATOM 733 N N . VAL A 1 99 ? 0.134 4.096 13.327 1.00 92.69 99 VAL A N 1
ATOM 734 C CA . VAL A 1 99 ? -0.373 5.470 13.178 1.00 92.69 99 VAL A CA 1
ATOM 735 C C . VAL A 1 99 ? -1.807 5.480 12.664 1.00 92.69 99 VAL A C 1
ATOM 737 O O . VAL A 1 99 ? -2.642 6.133 13.281 1.00 92.69 99 VAL A O 1
ATOM 740 N N . VAL A 1 100 ? -2.106 4.745 11.585 1.00 90.50 100 VAL A N 1
ATOM 741 C CA . VAL A 1 100 ? -3.462 4.646 11.009 1.00 90.50 100 VAL A CA 1
ATOM 742 C C . VAL A 1 100 ? -4.470 4.262 12.084 1.00 90.50 100 VAL A C 1
ATOM 744 O O . VAL A 1 100 ? -5.507 4.900 12.216 1.00 90.50 100 VAL A O 1
ATOM 747 N N . THR A 1 101 ? -4.167 3.237 12.872 1.00 87.25 101 THR A N 1
ATOM 748 C CA . THR A 1 101 ? -5.103 2.739 13.877 1.00 87.25 101 THR A CA 1
ATOM 749 C C . THR A 1 101 ? -5.188 3.655 15.087 1.00 87.25 101 THR A C 1
ATOM 751 O O . THR A 1 101 ? -6.295 3.928 15.534 1.00 87.25 101 THR A O 1
ATOM 754 N N . ALA A 1 102 ? -4.068 4.215 15.555 1.00 86.25 102 ALA A N 1
ATOM 755 C CA . ALA A 1 102 ? -4.059 5.175 16.656 1.00 86.25 102 ALA A CA 1
ATOM 756 C C . ALA A 1 102 ? -4.928 6.405 16.356 1.00 86.25 102 ALA A C 1
ATOM 758 O O . ALA A 1 102 ? -5.773 6.765 17.177 1.00 86.25 102 ALA A O 1
ATOM 759 N N . VAL A 1 103 ? -4.780 7.014 15.170 1.00 83.94 103 VAL A N 1
ATOM 760 C CA . VAL A 1 103 ? -5.594 8.185 14.793 1.00 83.94 103 VAL A CA 1
ATOM 761 C C . VAL A 1 103 ? -7.054 7.822 14.564 1.00 83.94 103 VAL A C 1
ATOM 763 O O . VAL A 1 103 ? -7.931 8.638 14.815 1.00 83.94 103 VAL A O 1
ATOM 766 N N . ALA A 1 104 ? -7.328 6.597 14.123 1.00 75.56 104 ALA A N 1
ATOM 767 C CA . ALA A 1 104 ? -8.684 6.166 13.842 1.00 75.56 104 ALA A CA 1
ATOM 768 C C . ALA A 1 104 ? -9.455 5.728 15.107 1.00 75.56 104 ALA A C 1
ATOM 770 O O . ALA A 1 104 ? -10.687 5.788 15.133 1.00 75.56 104 ALA A O 1
ATOM 771 N N . THR A 1 105 ? -8.746 5.353 16.177 1.00 71.25 105 THR A N 1
ATOM 772 C CA . THR A 1 105 ? -9.319 5.042 17.501 1.00 71.25 105 THR A CA 1
ATOM 773 C C . THR A 1 105 ? -9.410 6.238 18.448 1.00 71.25 105 THR A C 1
ATOM 775 O O . THR A 1 105 ? -10.059 6.137 19.485 1.00 71.25 105 THR A O 1
ATOM 778 N N . ASP A 1 106 ? -8.785 7.379 18.137 1.00 70.00 106 ASP A N 1
ATOM 779 C CA . ASP A 1 106 ? -8.925 8.567 18.984 1.00 70.00 106 ASP A CA 1
ATOM 780 C C . ASP A 1 106 ? -10.263 9.260 18.691 1.00 70.00 106 ASP A C 1
ATOM 782 O O . ASP A 1 106 ? -10.453 9.886 17.651 1.00 70.00 106 ASP A O 1
ATOM 786 N N . SER A 1 107 ? -11.205 9.180 19.632 1.00 59.44 107 SER A N 1
ATOM 787 C CA . SER A 1 107 ? -12.526 9.813 19.527 1.00 59.44 107 SER A CA 1
ATOM 788 C C . SER A 1 107 ? -12.482 11.347 19.497 1.00 59.44 107 SER A C 1
ATOM 790 O O . SER A 1 107 ? -13.512 11.984 19.291 1.00 59.44 107 SER A O 1
ATOM 792 N N . ARG A 1 108 ? -11.312 11.951 19.736 1.00 60.44 108 ARG A N 1
ATOM 793 C CA . ARG A 1 108 ? -11.069 13.398 19.624 1.00 60.44 108 ARG A CA 1
ATOM 794 C C . ARG A 1 108 ? -10.406 13.770 18.299 1.00 60.44 108 ARG A C 1
ATOM 796 O O . ARG A 1 108 ? -10.247 14.960 18.027 1.00 60.44 108 ARG A O 1
ATOM 803 N N . ALA A 1 109 ? -9.968 12.793 17.504 1.00 59.66 109 ALA A N 1
ATOM 804 C CA . ALA A 1 109 ? -9.315 13.066 16.236 1.00 59.66 109 ALA A CA 1
ATOM 805 C C . ALA A 1 109 ? -10.327 13.583 15.210 1.00 59.66 109 ALA A C 1
ATOM 807 O O . ALA A 1 109 ? -11.366 12.980 14.951 1.00 59.66 109 ALA A O 1
ATOM 808 N N . VAL A 1 110 ? -9.989 14.715 14.597 1.00 61.41 110 VAL A N 1
ATOM 809 C CA . VAL A 1 110 ? -10.690 15.242 13.425 1.00 61.41 110 VAL A CA 1
ATOM 810 C C . VAL A 1 110 ? -10.273 14.397 12.219 1.00 61.41 110 VAL A C 1
ATOM 812 O O . VAL A 1 110 ? -9.076 14.187 12.018 1.00 61.41 110 VAL A O 1
ATOM 815 N N . GLY A 1 111 ? -11.224 13.937 11.398 1.00 62.53 111 GLY A N 1
ATOM 816 C CA . GLY A 1 111 ? -10.936 13.082 10.231 1.00 62.53 111 GLY A CA 1
ATOM 817 C C . GLY A 1 111 ? -9.889 13.668 9.269 1.00 62.53 111 GLY A C 1
ATOM 818 O O . GLY A 1 111 ? -9.082 12.941 8.694 1.00 62.53 111 GLY A O 1
ATOM 819 N N . GLU A 1 112 ? -9.811 14.998 9.175 1.00 66.62 112 GLU A N 1
ATOM 820 C CA . GLU A 1 112 ? -8.787 15.704 8.395 1.00 66.62 112 GLU A CA 1
ATOM 821 C C . GLU A 1 112 ? -7.360 15.487 8.933 1.00 66.62 112 GLU A C 1
ATOM 823 O O . GLU A 1 112 ? -6.411 15.305 8.167 1.00 66.62 112 GLU A O 1
ATOM 828 N N . LEU A 1 113 ? -7.191 15.431 10.258 1.00 77.25 113 LEU A N 1
ATOM 829 C CA . LEU A 1 113 ? -5.890 15.168 10.878 1.00 77.25 113 LEU A CA 1
ATOM 830 C C . LEU A 1 113 ? -5.427 13.727 10.633 1.00 77.25 113 LEU A C 1
ATOM 832 O O . LEU A 1 113 ? -4.221 13.492 10.540 1.00 77.25 113 LEU A O 1
ATOM 836 N N . ALA A 1 114 ? -6.356 12.778 10.466 1.00 81.00 114 ALA A N 1
ATOM 837 C CA . ALA A 1 114 ? -6.021 11.393 10.145 1.00 81.00 114 ALA A CA 1
ATOM 838 C C . ALA A 1 114 ? -5.350 11.285 8.765 1.00 81.00 114 ALA A C 1
ATOM 840 O O . ALA A 1 114 ? -4.292 10.667 8.644 1.00 81.00 114 ALA A O 1
ATOM 841 N N . GLY A 1 115 ? -5.893 11.952 7.740 1.00 87.44 115 GLY A N 1
ATOM 842 C CA . GLY A 1 115 ? -5.284 11.979 6.404 1.00 87.44 115 GLY A CA 1
ATOM 843 C C . GLY A 1 115 ? -3.875 12.580 6.401 1.00 87.44 115 GLY A C 1
ATOM 844 O O . GLY A 1 115 ? -2.962 12.020 5.787 1.00 87.44 115 GLY A O 1
ATOM 845 N N . ILE A 1 116 ? -3.677 13.677 7.140 1.00 91.44 116 ILE A N 1
ATOM 846 C CA . ILE A 1 116 ? -2.367 14.329 7.289 1.00 91.44 116 ILE A CA 1
ATOM 847 C C . ILE A 1 116 ? -1.374 13.401 7.993 1.00 91.44 116 ILE A C 1
ATOM 849 O O . ILE A 1 116 ? -0.262 13.211 7.497 1.00 91.44 116 ILE A O 1
ATOM 853 N N . ALA A 1 117 ? -1.766 12.799 9.119 1.00 92.12 117 ALA A N 1
ATOM 854 C CA . ALA A 1 117 ? -0.902 11.907 9.886 1.00 92.12 117 ALA A CA 1
ATOM 855 C C . ALA A 1 117 ? -0.465 10.694 9.053 1.00 92.12 117 ALA A C 1
ATOM 857 O O . ALA A 1 117 ? 0.729 10.413 8.952 1.00 92.12 117 ALA A O 1
ATOM 858 N N . VAL A 1 118 ? -1.410 10.023 8.388 1.00 93.50 118 VAL A N 1
ATOM 859 C CA . VAL A 1 118 ? -1.121 8.837 7.571 1.00 93.50 118 VAL A CA 1
ATOM 860 C C . VAL A 1 118 ? -0.214 9.186 6.387 1.00 93.50 118 VAL A C 1
ATOM 862 O O . VAL A 1 118 ? 0.787 8.503 6.155 1.00 93.50 118 VAL A O 1
ATOM 865 N N . GLY A 1 119 ? -0.499 10.273 5.663 1.00 94.56 119 GLY A N 1
ATOM 866 C CA . GLY A 1 119 ? 0.348 10.714 4.552 1.00 94.56 119 GLY A CA 1
ATOM 867 C C . GLY A 1 119 ? 1.752 11.142 4.988 1.00 94.56 119 GLY A C 1
ATOM 868 O O . GLY A 1 119 ? 2.737 10.788 4.332 1.00 94.56 119 GLY A O 1
ATOM 869 N N . ALA A 1 120 ? 1.874 11.837 6.123 1.00 96.62 120 ALA A N 1
ATOM 870 C CA . ALA A 1 120 ? 3.165 12.203 6.705 1.00 96.62 120 ALA A CA 1
ATOM 871 C C . ALA A 1 120 ? 3.977 10.965 7.118 1.00 96.62 120 ALA A C 1
ATOM 873 O O . ALA A 1 120 ? 5.180 10.906 6.856 1.00 96.62 120 ALA A O 1
ATOM 874 N N . THR A 1 121 ? 3.334 9.942 7.688 1.00 97.38 121 THR A N 1
ATOM 875 C CA . THR A 1 121 ? 3.989 8.668 8.012 1.00 97.38 121 THR A CA 1
ATOM 876 C C . THR A 1 121 ? 4.502 7.957 6.764 1.00 97.38 121 THR A C 1
ATOM 878 O O . THR A 1 121 ? 5.656 7.532 6.745 1.00 97.38 121 THR A O 1
ATOM 881 N N . VAL A 1 122 ? 3.703 7.880 5.693 1.00 97.69 122 VAL A N 1
ATOM 882 C CA . VAL A 1 122 ? 4.151 7.314 4.405 1.00 97.69 122 VAL A CA 1
ATOM 883 C C . VAL A 1 122 ? 5.364 8.075 3.865 1.00 97.69 122 VAL A C 1
ATOM 885 O O . VAL A 1 122 ? 6.347 7.454 3.457 1.00 97.69 122 VAL A O 1
ATOM 888 N N . LEU A 1 123 ? 5.331 9.410 3.903 1.00 97.50 123 LEU A N 1
ATOM 889 C CA . LEU A 1 123 ? 6.446 10.257 3.474 1.00 97.50 123 LEU A CA 1
ATOM 890 C C . LEU A 1 123 ? 7.724 9.940 4.259 1.00 97.50 123 LEU A C 1
ATOM 892 O O . LEU A 1 123 ? 8.761 9.662 3.653 1.00 97.50 123 LEU A O 1
ATOM 896 N N . LEU A 1 124 ? 7.655 9.958 5.592 1.00 97.38 124 LEU A N 1
ATOM 897 C CA . LEU A 1 124 ? 8.803 9.702 6.467 1.00 97.38 124 LEU A CA 1
ATOM 898 C C . LEU A 1 124 ? 9.364 8.294 6.262 1.00 97.38 124 LEU A C 1
ATOM 900 O O . LEU A 1 124 ? 10.574 8.126 6.100 1.00 97.38 124 LEU A O 1
ATOM 904 N N . ASN A 1 125 ? 8.488 7.294 6.183 1.00 97.94 125 ASN A N 1
ATOM 905 C CA . ASN A 1 125 ? 8.891 5.916 5.943 1.00 97.94 125 ASN A CA 1
ATOM 906 C C . ASN A 1 125 ? 9.653 5.774 4.623 1.00 97.94 125 ASN A C 1
ATOM 908 O O . ASN A 1 125 ? 10.690 5.112 4.594 1.00 97.94 125 ASN A O 1
ATOM 912 N N . ILE A 1 126 ? 9.203 6.419 3.541 1.00 96.75 126 ILE A N 1
ATOM 913 C CA . ILE A 1 126 ? 9.882 6.349 2.236 1.00 96.75 126 ILE A CA 1
ATOM 914 C C . ILE A 1 126 ? 11.199 7.130 2.239 1.00 96.75 126 ILE A C 1
ATOM 916 O O . ILE A 1 126 ? 12.144 6.711 1.570 1.00 96.75 126 ILE A O 1
ATOM 920 N N . LEU A 1 127 ? 11.313 8.232 2.990 1.00 96.50 127 LEU A N 1
ATOM 921 C CA . LEU A 1 127 ? 12.599 8.926 3.143 1.00 96.50 127 LEU A CA 1
ATOM 922 C C . LEU A 1 127 ? 13.676 8.010 3.740 1.00 96.50 127 LEU A C 1
ATOM 924 O O . LEU A 1 127 ? 14.829 8.092 3.324 1.00 96.50 127 LEU A O 1
ATOM 928 N N . ILE A 1 128 ? 13.290 7.132 4.668 1.00 95.06 128 ILE A N 1
ATOM 929 C CA . ILE A 1 128 ? 14.203 6.212 5.358 1.00 95.06 128 ILE A CA 1
ATOM 930 C C . ILE A 1 128 ? 14.444 4.938 4.535 1.00 95.06 128 ILE A C 1
ATOM 932 O O . ILE A 1 128 ? 15.584 4.552 4.300 1.00 95.06 128 ILE A O 1
ATOM 936 N N . SER A 1 129 ? 13.373 4.277 4.095 1.00 95.75 129 SER A N 1
ATOM 937 C CA . SER A 1 129 ? 13.422 2.940 3.476 1.00 95.75 129 SER A CA 1
ATOM 938 C C . SER A 1 129 ? 13.560 2.948 1.953 1.00 95.75 129 SER A C 1
ATOM 940 O O . SER A 1 129 ? 13.931 1.938 1.352 1.00 95.75 129 SER A O 1
ATOM 942 N N . GLY A 1 130 ? 13.292 4.084 1.304 1.00 94.12 130 GLY A N 1
ATOM 943 C CA . GLY A 1 130 ? 13.360 4.232 -0.148 1.00 94.12 130 GLY A CA 1
ATOM 944 C C . GLY A 1 130 ? 14.694 3.783 -0.762 1.00 94.12 130 GLY A C 1
ATOM 945 O O . GLY A 1 130 ? 14.661 3.056 -1.753 1.00 94.12 130 GLY A O 1
ATOM 946 N N . PRO A 1 131 ? 15.863 4.151 -0.200 1.00 93.69 131 PRO A N 1
ATOM 947 C CA . PRO A 1 131 ? 17.160 3.723 -0.731 1.00 93.69 131 PRO A CA 1
ATOM 948 C C . PRO A 1 131 ? 17.461 2.221 -0.596 1.00 93.69 131 PRO A C 1
ATOM 950 O O . PRO A 1 131 ? 18.291 1.713 -1.350 1.00 93.69 131 PRO A O 1
ATOM 953 N N . THR A 1 132 ? 16.828 1.519 0.352 1.00 93.88 132 THR A N 1
ATOM 954 C CA . THR A 1 132 ? 17.155 0.126 0.705 1.00 93.88 132 THR A CA 1
ATOM 955 C C . THR A 1 132 ? 16.124 -0.868 0.174 1.00 93.88 132 THR A C 1
ATOM 957 O O . THR A 1 132 ? 16.440 -1.706 -0.671 1.00 93.88 132 THR A O 1
ATOM 960 N N . SER A 1 133 ? 14.879 -0.778 0.644 1.00 94.94 133 SER A N 1
ATOM 961 C CA . SER A 1 133 ? 13.779 -1.652 0.228 1.00 94.94 133 SER A CA 1
ATOM 962 C C . SER A 1 133 ? 12.901 -1.023 -0.846 1.00 94.94 133 SER A C 1
ATOM 964 O O . SER A 1 133 ? 12.099 -1.734 -1.434 1.00 94.94 133 SER A O 1
ATOM 966 N N . GLY A 1 134 ? 13.009 0.284 -1.098 1.00 93.44 134 GLY A N 1
ATOM 967 C CA . GLY A 1 134 ? 12.095 1.024 -1.973 1.00 93.44 134 GLY A CA 1
ATOM 968 C C . GLY A 1 134 ? 10.841 1.559 -1.269 1.00 93.44 134 GLY A C 1
ATOM 969 O O . GLY A 1 134 ? 10.080 2.301 -1.895 1.00 93.44 134 GLY A O 1
ATOM 970 N N . GLY A 1 135 ? 10.655 1.239 0.018 1.00 95.00 135 GLY A N 1
ATOM 971 C CA . GLY A 1 135 ? 9.603 1.779 0.880 1.00 95.00 135 GLY A CA 1
ATOM 972 C C . GLY A 1 135 ? 8.195 1.543 0.349 1.00 95.00 135 GLY A C 1
ATOM 973 O O . GLY A 1 135 ? 7.475 2.498 0.051 1.00 95.00 135 GLY A O 1
ATOM 974 N N . SER A 1 136 ? 7.810 0.280 0.169 1.00 96.00 136 SER A N 1
ATOM 975 C CA . SER A 1 136 ? 6.514 -0.039 -0.426 1.00 96.00 136 SER A CA 1
ATOM 976 C C . SER A 1 136 ? 5.362 0.101 0.561 1.00 96.00 136 SER A C 1
ATOM 978 O O . SER A 1 136 ? 4.396 0.810 0.271 1.00 96.00 136 SER A O 1
ATOM 980 N N . MET A 1 137 ? 5.452 -0.596 1.700 1.00 97.62 137 MET A N 1
ATOM 981 C CA . MET A 1 137 ? 4.386 -0.765 2.700 1.00 97.62 137 MET A CA 1
ATOM 982 C C . MET A 1 137 ? 3.083 -1.399 2.183 1.00 97.62 137 MET A C 1
ATOM 984 O O . MET A 1 137 ? 2.121 -1.565 2.940 1.00 97.62 137 MET A O 1
ATOM 988 N N . ASN A 1 138 ? 2.998 -1.713 0.888 1.00 97.75 138 ASN A N 1
ATOM 989 C CA . ASN A 1 138 ? 1.732 -1.946 0.215 1.00 97.75 138 ASN A CA 1
ATOM 990 C C . ASN A 1 138 ? 1.892 -2.926 -0.967 1.00 97.75 138 ASN A C 1
ATOM 992 O O . ASN A 1 138 ? 2.473 -2.566 -1.998 1.00 97.75 138 ASN A O 1
ATOM 996 N N . PRO A 1 139 ? 1.295 -4.131 -0.877 1.00 98.25 139 PRO A N 1
ATOM 997 C CA . PRO A 1 139 ? 1.348 -5.136 -1.933 1.00 98.25 139 PRO A CA 1
ATOM 998 C C . PRO A 1 139 ? 0.955 -4.618 -3.322 1.00 98.25 139 PRO A C 1
ATOM 1000 O O . PRO A 1 139 ? 1.666 -4.879 -4.294 1.00 98.25 139 PRO A O 1
ATOM 1003 N N . VAL A 1 140 ? -0.129 -3.838 -3.450 1.00 97.50 140 VAL A N 1
ATOM 1004 C CA . VAL A 1 140 ? -0.571 -3.358 -4.775 1.00 97.50 140 VAL A CA 1
ATOM 1005 C C . VAL A 1 140 ? 0.303 -2.238 -5.308 1.00 97.50 140 VAL A C 1
ATOM 1007 O O . VAL A 1 140 ? 0.494 -2.156 -6.520 1.00 97.50 140 VAL A O 1
ATOM 1010 N N . ARG A 1 141 ? 0.899 -1.424 -4.432 1.00 96.31 141 ARG A N 1
ATOM 1011 C CA . ARG A 1 141 ? 1.860 -0.382 -4.821 1.00 96.31 141 ARG A CA 1
ATOM 1012 C C . ARG A 1 141 ? 3.145 -0.974 -5.402 1.00 96.31 141 ARG A C 1
ATOM 1014 O O . ARG A 1 141 ? 3.802 -0.303 -6.199 1.00 96.31 141 ARG A O 1
ATOM 1021 N N . THR A 1 142 ? 3.505 -2.202 -5.025 1.00 97.06 142 THR A N 1
ATOM 1022 C CA . THR A 1 142 ? 4.587 -2.966 -5.668 1.00 97.06 142 THR A CA 1
ATOM 1023 C C . THR A 1 142 ? 4.100 -3.703 -6.915 1.00 97.06 142 THR A C 1
ATOM 1025 O O . THR A 1 142 ? 4.790 -3.700 -7.935 1.00 97.06 142 THR A O 1
ATOM 1028 N N . LEU A 1 143 ? 2.918 -4.326 -6.855 1.00 97.12 143 LEU A N 1
ATOM 1029 C CA . LEU A 1 143 ? 2.419 -5.205 -7.913 1.00 97.12 143 LEU A CA 1
ATOM 1030 C C . LEU A 1 143 ? 2.182 -4.479 -9.243 1.00 97.12 143 LEU A C 1
ATOM 1032 O O . LEU A 1 143 ? 2.623 -4.970 -10.278 1.00 97.12 143 LEU A O 1
ATOM 1036 N N . GLY A 1 144 ? 1.521 -3.317 -9.235 1.00 96.38 144 GLY A N 1
ATOM 1037 C CA . GLY A 1 144 ? 1.215 -2.568 -10.463 1.00 96.38 144 GLY A CA 1
ATOM 1038 C C . GLY A 1 144 ? 2.463 -2.244 -11.295 1.00 96.38 144 GLY A C 1
ATOM 1039 O O . GLY A 1 144 ? 2.535 -2.652 -12.460 1.00 96.38 144 GLY A O 1
ATOM 1040 N N . PRO A 1 145 ? 3.488 -1.593 -10.708 1.00 94.75 145 PRO A N 1
ATOM 1041 C CA . PRO A 1 145 ? 4.737 -1.313 -11.410 1.00 94.75 145 PRO A CA 1
ATOM 1042 C C . PRO A 1 145 ? 5.474 -2.583 -11.844 1.00 94.75 145 PRO A C 1
ATOM 1044 O O . PRO A 1 145 ? 6.019 -2.615 -12.945 1.00 94.75 145 PRO A O 1
ATOM 1047 N N . ALA A 1 146 ? 5.468 -3.636 -11.016 1.00 96.06 146 ALA A N 1
ATOM 1048 C CA . ALA A 1 146 ? 6.093 -4.917 -11.346 1.00 96.06 146 ALA A CA 1
ATOM 1049 C C . ALA A 1 146 ? 5.474 -5.548 -12.603 1.00 96.06 146 ALA A C 1
ATOM 1051 O O . ALA A 1 146 ? 6.206 -5.980 -13.493 1.00 96.06 146 ALA A O 1
ATOM 1052 N N . VAL A 1 147 ? 4.141 -5.537 -12.714 1.00 96.06 147 VAL A N 1
ATOM 1053 C CA . VAL A 1 147 ? 3.417 -6.038 -13.892 1.00 96.06 147 VAL A CA 1
ATOM 1054 C C . VAL A 1 147 ? 3.702 -5.174 -15.119 1.00 96.06 147 VAL A C 1
ATOM 1056 O O . VAL A 1 147 ? 4.079 -5.702 -16.163 1.00 96.06 147 VAL A O 1
ATOM 1059 N N . ALA A 1 148 ? 3.591 -3.848 -15.001 1.00 94.25 148 ALA A N 1
ATOM 1060 C CA . ALA A 1 148 ? 3.822 -2.947 -16.130 1.00 94.25 148 ALA A CA 1
ATOM 1061 C C . ALA A 1 148 ? 5.268 -3.025 -16.660 1.00 94.25 148 ALA A C 1
ATOM 1063 O O . ALA A 1 148 ? 5.490 -2.932 -17.872 1.00 94.25 148 ALA A O 1
ATOM 1064 N N . ALA A 1 149 ? 6.248 -3.222 -15.775 1.00 93.50 149 ALA A N 1
ATOM 1065 C CA . ALA A 1 149 ? 7.662 -3.345 -16.122 1.00 93.50 149 ALA A CA 1
ATOM 1066 C C . ALA A 1 149 ? 8.107 -4.780 -16.463 1.00 93.50 149 ALA A C 1
ATOM 1068 O O . ALA A 1 149 ? 9.206 -4.952 -16.986 1.00 93.50 149 ALA A O 1
ATOM 1069 N N . GLY A 1 150 ? 7.298 -5.801 -16.158 1.00 94.56 150 GLY A N 1
ATOM 1070 C CA . GLY A 1 150 ? 7.685 -7.210 -16.287 1.00 94.56 150 GLY A CA 1
ATOM 1071 C C . GLY A 1 150 ? 8.799 -7.636 -15.321 1.00 94.56 150 GLY A C 1
ATOM 1072 O O . GLY A 1 150 ? 9.582 -8.527 -15.644 1.00 94.56 150 GLY A O 1
ATOM 1073 N N . ASN A 1 151 ? 8.910 -6.994 -14.153 1.00 94.94 151 ASN A N 1
ATOM 1074 C CA . ASN A 1 151 ? 9.962 -7.257 -13.170 1.00 94.94 151 ASN A CA 1
ATOM 1075 C C . ASN A 1 151 ? 9.367 -7.641 -11.810 1.00 94.94 151 ASN A C 1
ATOM 1077 O O . ASN A 1 151 ? 8.876 -6.790 -11.073 1.00 94.94 151 ASN A O 1
ATOM 1081 N N . TYR A 1 152 ? 9.476 -8.924 -11.465 1.00 96.19 152 TYR A N 1
ATOM 1082 C CA . TYR A 1 152 ? 8.900 -9.519 -10.253 1.00 96.19 152 TYR A CA 1
ATOM 1083 C C . TYR A 1 152 ? 9.951 -9.895 -9.201 1.00 96.19 152 TYR A C 1
ATOM 1085 O O . TYR A 1 152 ? 9.682 -10.677 -8.283 1.00 96.19 152 TYR A O 1
ATOM 1093 N N . LYS A 1 153 ? 11.179 -9.388 -9.338 1.00 95.75 153 LYS A N 1
ATOM 1094 C CA . LYS A 1 153 ? 12.294 -9.764 -8.469 1.00 95.75 153 LYS A CA 1
ATOM 1095 C C . LYS A 1 153 ? 11.965 -9.461 -6.999 1.00 95.75 153 LYS A C 1
ATOM 1097 O O . LYS A 1 153 ? 11.661 -8.329 -6.647 1.00 95.75 153 LYS A O 1
ATOM 1102 N N . HIS A 1 154 ? 12.046 -10.487 -6.147 1.00 96.88 154 HIS A N 1
ATOM 1103 C CA . HIS A 1 154 ? 11.741 -10.427 -4.707 1.00 96.88 154 HIS A CA 1
ATOM 1104 C C . HIS A 1 154 ? 10.331 -9.922 -4.344 1.00 96.88 154 HIS A C 1
ATOM 1106 O O . HIS A 1 154 ? 10.105 -9.534 -3.199 1.00 96.88 154 HIS A O 1
ATOM 1112 N N . ILE A 1 155 ? 9.361 -9.980 -5.268 1.00 96.75 155 ILE A N 1
ATOM 1113 C CA . ILE A 1 155 ? 8.010 -9.440 -5.043 1.00 96.75 155 ILE A CA 1
ATOM 1114 C C . ILE A 1 155 ? 7.334 -10.001 -3.785 1.00 96.75 155 ILE A C 1
ATOM 1116 O O . ILE A 1 155 ? 6.623 -9.277 -3.096 1.00 96.75 155 ILE A O 1
ATOM 1120 N N . TRP A 1 156 ? 7.612 -11.263 -3.442 1.00 97.81 156 TRP A N 1
ATOM 1121 C CA . TRP A 1 156 ? 7.049 -11.936 -2.273 1.00 97.81 156 TRP A CA 1
ATOM 1122 C C . TRP A 1 156 ? 7.336 -11.200 -0.956 1.00 97.81 156 TRP A C 1
ATOM 1124 O O . TRP A 1 156 ? 6.486 -11.223 -0.069 1.00 97.81 156 TRP A O 1
ATOM 1134 N N . ILE A 1 157 ? 8.476 -10.502 -0.836 1.00 98.25 157 ILE A N 1
ATOM 1135 C CA . ILE A 1 157 ? 8.812 -9.714 0.360 1.00 98.25 157 ILE A CA 1
ATOM 1136 C C . ILE A 1 157 ? 7.724 -8.668 0.594 1.00 98.25 157 ILE A C 1
ATOM 1138 O O . ILE A 1 157 ? 7.206 -8.549 1.698 1.00 98.25 157 ILE A O 1
ATOM 1142 N N . TYR A 1 158 ? 7.321 -7.971 -0.466 1.00 98.06 158 TYR A N 1
ATOM 1143 C CA . TYR A 1 158 ? 6.332 -6.895 -0.423 1.00 98.06 158 TYR A CA 1
ATOM 1144 C C . TYR A 1 158 ? 4.884 -7.394 -0.350 1.00 98.06 158 TYR A C 1
ATOM 1146 O O . TYR A 1 158 ? 3.980 -6.604 -0.094 1.00 98.06 158 TYR A O 1
ATOM 1154 N N . LEU A 1 159 ? 4.651 -8.693 -0.557 1.00 97.50 159 LEU A N 1
ATOM 1155 C CA . LEU A 1 159 ? 3.355 -9.322 -0.298 1.00 97.50 159 LEU A CA 1
ATOM 1156 C C . LEU A 1 159 ? 3.244 -9.781 1.161 1.00 97.50 159 LEU A C 1
ATOM 1158 O O . LEU A 1 159 ? 2.179 -9.673 1.751 1.00 97.50 159 LEU A O 1
ATOM 1162 N N . VAL A 1 160 ? 4.338 -10.282 1.745 1.00 98.50 160 VAL A N 1
ATOM 1163 C CA . VAL A 1 160 ? 4.327 -10.919 3.071 1.00 98.50 160 VAL A CA 1
ATOM 1164 C C . VAL A 1 160 ? 4.709 -9.947 4.185 1.00 98.50 160 VAL A C 1
ATOM 1166 O O . VAL A 1 160 ? 3.958 -9.800 5.150 1.00 98.50 160 VAL A O 1
ATOM 1169 N N . ALA A 1 161 ? 5.858 -9.271 4.077 1.00 98.56 161 ALA A N 1
ATOM 1170 C CA . ALA A 1 161 ? 6.376 -8.422 5.149 1.00 98.56 161 ALA A CA 1
ATOM 1171 C C . ALA A 1 161 ? 5.426 -7.261 5.487 1.00 98.56 161 ALA A C 1
ATOM 1173 O O . ALA A 1 161 ? 5.148 -7.076 6.675 1.00 98.56 161 ALA A O 1
ATOM 1174 N N . PRO A 1 162 ? 4.833 -6.547 4.503 1.00 98.62 162 PRO A N 1
ATOM 1175 C CA . PRO A 1 162 ? 3.835 -5.532 4.805 1.00 98.62 162 PRO A CA 1
ATOM 1176 C C . PRO A 1 162 ? 2.600 -6.080 5.516 1.00 98.62 162 PRO A C 1
ATOM 1178 O O . PRO A 1 162 ? 2.120 -5.455 6.453 1.00 98.62 162 PRO A O 1
ATOM 1181 N N . THR A 1 163 ? 2.078 -7.246 5.128 1.00 98.44 163 THR A N 1
ATOM 1182 C CA . THR A 1 163 ? 0.881 -7.804 5.781 1.00 98.44 163 THR A CA 1
ATOM 1183 C C . THR A 1 163 ? 1.167 -8.212 7.224 1.00 98.44 163 THR A C 1
ATOM 1185 O O . THR A 1 163 ? 0.376 -7.903 8.113 1.00 98.44 163 THR A O 1
ATOM 1188 N N . LEU A 1 164 ? 2.324 -8.822 7.494 1.00 98.56 164 LEU A N 1
ATOM 1189 C CA . LEU A 1 164 ? 2.736 -9.145 8.863 1.00 98.56 164 LEU A CA 1
ATOM 1190 C C . LEU A 1 164 ? 2.976 -7.885 9.704 1.00 98.56 164 LEU A C 1
ATOM 1192 O O . LEU A 1 164 ? 2.515 -7.816 10.843 1.00 98.56 164 LEU A O 1
ATOM 1196 N N . GLY A 1 165 ? 3.649 -6.878 9.138 1.00 98.44 165 GLY A N 1
ATOM 1197 C CA . GLY A 1 165 ? 3.859 -5.589 9.797 1.00 98.44 165 GLY A CA 1
ATOM 1198 C C . GLY A 1 165 ? 2.535 -4.897 10.107 1.00 98.44 165 GLY A C 1
ATOM 1199 O O . GLY A 1 165 ? 2.336 -4.410 11.215 1.00 98.44 165 GLY A O 1
ATOM 1200 N N . ALA A 1 166 ? 1.589 -4.932 9.167 1.00 97.75 166 ALA A N 1
ATOM 1201 C CA . ALA A 1 166 ? 0.265 -4.348 9.325 1.00 97.75 166 ALA A CA 1
ATOM 1202 C C . ALA A 1 166 ? -0.534 -4.984 10.469 1.00 97.75 166 ALA A C 1
ATOM 1204 O O . ALA A 1 166 ? -1.091 -4.272 11.307 1.00 97.75 166 ALA A O 1
ATOM 1205 N N . LEU A 1 167 ? -0.555 -6.318 10.532 1.00 96.81 167 LEU A N 1
ATOM 1206 C CA . LEU A 1 167 ? -1.216 -7.060 11.607 1.00 96.81 167 LEU A CA 1
ATOM 1207 C C . LEU A 1 167 ? -0.596 -6.737 12.972 1.00 96.81 167 LEU A C 1
ATOM 1209 O O . LEU A 1 167 ? -1.319 -6.446 13.924 1.00 96.81 167 LEU A O 1
ATOM 1213 N N . ALA A 1 168 ? 0.737 -6.728 13.054 1.00 96.62 168 ALA A N 1
ATOM 1214 C CA . ALA A 1 168 ? 1.451 -6.415 14.287 1.00 96.62 168 ALA A CA 1
ATOM 1215 C C . ALA A 1 168 ? 1.248 -4.956 14.737 1.00 96.62 168 ALA A C 1
ATOM 1217 O O . ALA A 1 168 ? 1.067 -4.708 15.926 1.00 96.62 168 ALA A O 1
ATOM 1218 N N . GLY A 1 169 ? 1.249 -4.000 13.802 1.00 93.75 169 GLY A N 1
ATOM 1219 C CA . GLY A 1 169 ? 1.087 -2.569 14.090 1.00 93.75 169 GLY A CA 1
ATOM 1220 C C . GLY A 1 169 ? -0.327 -2.185 14.506 1.00 93.75 169 GLY A C 1
ATOM 1221 O O . GLY A 1 169 ? -0.506 -1.255 15.285 1.00 93.75 169 GLY A O 1
ATOM 1222 N N . SER A 1 170 ? -1.328 -2.923 14.025 1.00 89.44 170 SER A N 1
ATOM 1223 C CA . SER A 1 170 ? -2.739 -2.645 14.312 1.00 89.44 170 SER A CA 1
ATOM 1224 C C . SER A 1 170 ? -3.201 -3.187 15.665 1.00 89.44 170 SER A C 1
ATOM 1226 O O . SER A 1 170 ? -4.061 -2.585 16.304 1.00 89.44 170 SER A O 1
ATOM 1228 N N . GLY A 1 171 ? -2.635 -4.312 16.114 1.00 80.75 171 GLY A N 1
ATOM 1229 C CA . GLY A 1 171 ? -3.085 -5.026 17.314 1.00 80.75 171 GLY A CA 1
ATOM 1230 C C . GLY A 1 171 ? -3.167 -4.198 18.606 1.00 80.75 171 GLY A C 1
ATOM 1231 O O . GLY A 1 171 ? -4.152 -4.356 19.326 1.00 80.75 171 GLY A O 1
ATOM 1232 N N . PRO A 1 172 ? -2.201 -3.310 18.919 1.00 77.94 172 PRO A N 1
ATOM 1233 C CA . PRO A 1 172 ? -2.256 -2.493 20.133 1.00 77.94 172 PRO A CA 1
ATOM 1234 C C . PRO A 1 172 ? -3.453 -1.532 20.197 1.00 77.94 172 PRO A C 1
ATOM 1236 O O . PRO A 1 172 ? -3.967 -1.281 21.284 1.00 77.94 172 PRO A O 1
ATOM 1239 N N . SER A 1 173 ? -3.901 -1.011 19.051 1.00 73.94 173 SER A N 1
ATOM 1240 C CA . SER A 1 173 ? -4.951 0.014 18.980 1.00 73.94 173 SER A CA 1
ATOM 1241 C C . SER A 1 173 ? -6.319 -0.574 18.608 1.00 73.94 173 SER A C 1
ATOM 1243 O O . SER A 1 173 ? -7.333 -0.159 19.162 1.00 73.94 173 SER A O 1
ATOM 1245 N N . LEU A 1 174 ? -6.365 -1.589 17.735 1.00 71.25 174 LEU A N 1
ATOM 1246 C CA . LEU A 1 174 ? -7.599 -2.229 17.249 1.00 71.25 174 LEU A CA 1
ATOM 1247 C C . LEU A 1 174 ? -7.961 -3.505 18.021 1.00 71.25 174 LEU A C 1
ATOM 1249 O O . LEU A 1 174 ? -8.289 -4.535 17.433 1.00 71.25 174 LEU A O 1
ATOM 1253 N N . HIS A 1 175 ? -7.902 -3.491 19.351 1.00 69.56 175 HIS A N 1
ATOM 1254 C CA . HIS A 1 175 ? -8.478 -4.616 20.089 1.00 69.56 175 HIS A CA 1
ATOM 1255 C C . HIS A 1 175 ? -9.990 -4.729 19.760 1.00 69.56 175 HIS A C 1
ATOM 1257 O O . HIS A 1 175 ? -10.626 -3.700 19.555 1.00 69.56 175 HIS A O 1
ATOM 1263 N N . PRO A 1 176 ? -10.610 -5.928 19.725 1.00 65.69 176 PRO A N 1
ATOM 1264 C CA . PRO A 1 176 ? -11.968 -6.111 19.177 1.00 65.69 176 PRO A CA 1
ATOM 1265 C C . PRO A 1 176 ? -13.099 -5.314 19.850 1.00 65.69 176 PRO A C 1
ATOM 1267 O O . PRO A 1 176 ? -14.217 -5.305 19.347 1.00 65.69 176 PRO A O 1
ATOM 1270 N N . THR A 1 177 ? -12.837 -4.710 21.009 1.00 62.81 177 THR A N 1
ATOM 1271 C CA . THR A 1 177 ? -13.774 -3.858 21.755 1.00 62.81 177 THR A CA 1
ATOM 1272 C C . THR A 1 177 ? -13.369 -2.381 21.739 1.00 62.81 177 THR A C 1
ATOM 1274 O O . THR A 1 177 ? -13.938 -1.587 22.485 1.00 62.81 177 THR A O 1
ATOM 1277 N N . ALA A 1 178 ? -12.387 -1.997 20.916 1.00 66.00 178 ALA A N 1
ATOM 1278 C CA . ALA A 1 178 ? -11.946 -0.619 20.780 1.00 66.00 178 ALA A CA 1
ATOM 1279 C C . ALA A 1 178 ? -13.087 0.244 20.245 1.00 66.00 178 ALA A C 1
ATOM 1281 O O . ALA A 1 178 ? -13.646 -0.025 19.179 1.00 66.00 178 ALA A O 1
ATOM 1282 N N . HIS A 1 179 ? -13.392 1.320 20.969 1.00 64.81 179 HIS A N 1
ATOM 1283 C CA . HIS A 1 179 ? -14.216 2.386 20.428 1.00 64.81 179 HIS A CA 1
ATOM 1284 C C . HIS A 1 179 ? -13.421 3.093 19.335 1.00 64.81 179 HIS A C 1
ATOM 1286 O O . HIS A 1 179 ? -12.491 3.848 19.604 1.00 64.81 179 HIS A O 1
ATOM 1292 N N . VAL A 1 180 ? -13.781 2.811 18.093 1.00 62.19 180 VAL A N 1
ATOM 1293 C CA . VAL A 1 180 ? -13.287 3.544 16.935 1.00 62.19 180 VAL A CA 1
ATOM 1294 C C . VAL A 1 180 ? -14.052 4.857 16.793 1.00 62.19 180 VAL A C 1
ATOM 1296 O O . VAL A 1 180 ? -15.214 4.960 17.188 1.00 62.19 180 VAL A O 1
ATOM 1299 N N . SER A 1 181 ? -13.372 5.897 16.314 1.00 60.94 181 SER A N 1
ATOM 1300 C CA . SER A 1 181 ? -13.995 7.204 16.090 1.00 60.94 181 SER A CA 1
ATOM 1301 C C . SER A 1 181 ? -15.167 7.086 15.107 1.00 60.94 181 SER A C 1
ATOM 1303 O O . SER A 1 181 ? -15.206 6.166 14.288 1.00 60.94 181 SER A O 1
ATOM 1305 N N . SER A 1 182 ? -16.118 8.026 15.158 1.00 53.16 182 SER A N 1
ATOM 1306 C CA . SER A 1 182 ? -17.247 8.073 14.211 1.00 53.16 182 SER A CA 1
ATOM 1307 C C . SER A 1 182 ? -16.782 8.076 12.752 1.00 53.16 182 SER A C 1
ATOM 1309 O O . SER A 1 182 ? -17.422 7.471 11.905 1.00 53.16 182 SER A O 1
ATOM 1311 N N . PHE A 1 183 ? -15.602 8.648 12.493 1.00 51.28 183 PHE A N 1
ATOM 1312 C CA . PHE A 1 183 ? -14.936 8.610 11.196 1.00 51.28 183 PHE A CA 1
ATOM 1313 C C . PHE A 1 183 ? -14.713 7.181 10.684 1.00 51.28 183 PHE A C 1
ATOM 1315 O O . PHE A 1 183 ? -14.922 6.925 9.506 1.00 51.28 183 PHE A O 1
ATOM 1322 N N . LEU A 1 184 ? -14.332 6.233 11.548 1.00 51.94 184 LEU A N 1
ATOM 1323 C CA . LEU A 1 184 ? -14.202 4.828 11.154 1.00 51.94 184 LEU A CA 1
ATOM 1324 C C . LEU A 1 184 ? -15.553 4.117 11.021 1.00 51.94 184 LEU A C 1
ATOM 1326 O O . LEU A 1 184 ? -15.665 3.218 10.199 1.00 51.94 184 LEU A O 1
ATOM 1330 N N . TYR A 1 185 ? -16.575 4.501 11.787 1.00 48.53 185 TYR A N 1
ATOM 1331 C CA . TYR A 1 185 ? -17.920 3.934 11.622 1.00 48.53 185 TYR A CA 1
ATOM 1332 C C . TYR A 1 185 ? -18.530 4.306 10.263 1.00 48.53 185 TYR A C 1
ATOM 1334 O O . TYR A 1 185 ? -19.003 3.416 9.559 1.00 48.53 185 TYR A O 1
ATOM 1342 N N . ASP A 1 186 ? -18.395 5.566 9.836 1.00 41.56 186 ASP A N 1
ATOM 1343 C CA . ASP A 1 186 ? -18.834 6.027 8.506 1.00 41.56 186 ASP A CA 1
ATOM 1344 C C . ASP A 1 186 ? -18.091 5.302 7.359 1.00 41.56 186 ASP A C 1
ATOM 1346 O O . ASP A 1 186 ? -18.616 5.119 6.262 1.00 41.56 186 ASP A O 1
ATOM 1350 N N . ILE A 1 187 ? -16.867 4.842 7.633 1.00 42.44 187 ILE A N 1
ATOM 1351 C CA . ILE A 1 187 ? -16.002 4.089 6.714 1.00 42.44 187 ILE A CA 1
ATOM 1352 C C . ILE A 1 187 ? -16.377 2.601 6.613 1.00 42.44 187 ILE A C 1
ATOM 1354 O O . ILE A 1 187 ? -16.172 1.989 5.567 1.00 42.44 187 ILE A O 1
ATOM 1358 N N . ILE A 1 188 ? -16.857 1.997 7.702 1.00 38.47 188 ILE A N 1
ATOM 1359 C CA . ILE A 1 188 ? -17.129 0.552 7.780 1.00 38.47 188 ILE A CA 1
ATOM 1360 C C . ILE A 1 188 ? -18.565 0.224 7.347 1.00 38.47 188 ILE A C 1
ATOM 1362 O O . ILE A 1 188 ? -18.807 -0.879 6.857 1.00 38.47 188 ILE A O 1
ATOM 1366 N N . GLU A 1 189 ? -19.506 1.155 7.532 1.00 32.56 189 GLU A N 1
ATOM 1367 C CA . GLU A 1 189 ? -20.931 0.965 7.219 1.00 32.56 189 GLU A CA 1
ATOM 1368 C C . GLU A 1 189 ? -21.347 1.410 5.798 1.00 32.56 189 GLU A C 1
ATOM 1370 O O . GLU A 1 189 ? -22.538 1.383 5.481 1.00 32.56 189 GLU A O 1
ATOM 1375 N N . THR A 1 190 ? -20.393 1.770 4.927 1.00 36.31 190 THR A N 1
ATOM 1376 C CA . THR A 1 190 ? -20.608 2.025 3.484 1.00 36.31 190 THR A CA 1
ATOM 1377 C C . THR A 1 190 ? -20.188 0.843 2.609 1.00 36.31 190 THR A C 1
ATOM 1379 O O . THR A 1 190 ? -20.892 0.598 1.600 1.00 36.31 190 THR A O 1
#

Radius of gyration: 15.85 Å; chains: 1; bounding box: 41×28×45 Å

Sequence (190 aa):
MGNAACAGLTVMFIILSIGHISGAHLNPSLTIAFAAFRHFPWAHVPAYIAAQVSASICACYALKVVYHPFLSGGVTVPTVDVGQAFATEFIITFILLFVVTAVATDSRAVGELAGIAVGATVLLNILISGPTSGGSMNPVRTLGPAVAAGNYKHIWIYLVAPTLGALAGSGPSLHPTAHVSSFLYDIIET

Foldseek 3Di:
DVVLLVQLVVQLVCCVPCCLPAVSLLFLLLLVLCVVLVLAPPVCSVVVVVVSLVVLQVVLLVQVVVDPPRDLPLAWDFPDDLVVLLVLLLQLLLQLLLLLLVLQLPQPHDSSVSSNSNSVSSSVSCVPCCNGGNSQLHLSSNNNSCVSVVHCHSSVSRVPSSNNSNNNSNCVRSHNPRRTHVSSVSNRVD

InterPro domains:
  IPR000425 Major intrinsic protein [PF00230] (4-170)
  IPR000425 Major intrinsic protein [PR00783] (7-31)
  IPR000425 Major intrinsic protein [PR00783] (44-63)
  IPR000425 Major intrinsic protein [PR00783] (88-106)
  IPR000425 Major intrinsic protein [PR00783] (119-141)
  IPR000425 Major intrinsic protein [PR00783] (156-176)
  IPR022357 Major intrinsic protein, conserved site [PS00221] (25-33)
  IPR023271 Aquaporin-like [G3DSA:1.20.1080.10] (1-173)
  IPR023271 Aquaporin-like [SSF81338] (3-170)
  IPR034294 Aquaporin transporter [PTHR45724] (2-171)

pLDDT: mean 88.07, std 14.08, range [32.56, 98.69]

Secondary structure (DSSP, 8-state):
-HHHHHHHHHHHHHHHHHHHHHTT--SHHHHHHHHHTTSS-TTTHHHHHHHHHHHHHHHHHHHHHHSSS---TT----SS-HHHHHHHHHHHHHHHHHHHHHHHH-TT--HHHHHHHHHHHHHHHHHHHTTTT-----HHHHHHHHHHHT--TTHHHHHHHHHHHHHHHHTTT--TT----HHHHHHH--